Protein AF-A0A916CQV0-F1 (afdb_monomer_lite)

pLDDT: mean 75.28, std 11.83, range [32.91, 92.44]

Radius of gyration: 27.45 Å; chains: 1; bounding box: 62×24×84 Å

Secondary structure (DSSP, 8-state):
----HHHHHHH-GGGTTS-HHHHHHHHHHHHHHH---HHHHHHHHHHHHHHHHHHHHHHHT--STTHHHHHHHHHHHHHHHHHHHHHHHHHHHHHHHHHHHHHTB-TTT--B-TTPPPBTTBEE-TTT-PEE--SSPPPTT-HHHHTT----B-TTT-PBPPS--TTSSPEEPTTT--EEEEPTT--EEE-

Sequence (191 aa):
MKLPLLILHRAFSALDPYTEAERAQILGRAASRHGPPVWLAVLVGLALTVVCGHFAGSMMGLERPEALRELAPYTASAGVVLLLGLVFRDIWLAIAVRKELRDAHCHRCGENLIGLPFVAGRVGCPRCGARSHLLSPPLPDGNVLARRMVHAACPNCHQPFGPFHPGRHPVKCARCGAVCEVSELGEAVPS

Foldseek 3Di:
DDDPCVVVCVVCPVCVVDDPVVVVVLLVVLCVPQNDCLVVLLVVLVVVLVVVVVVVCVVPVDPDPCVVVVCVVSVVSSVVSVVVSVVVRSVSSVVSSVVLQQLQADPPPRHGNAQAQDDPQWTQDQPPRDIHRRPDGHDDCPVPQVVQQQQEADPVPRHTDDRHHQPDAFDQDPPPRFTWHQHSVGYTDGD

Structure (mmCIF, N/CA/C/O backbone):
data_AF-A0A916CQV0-F1
#
_entry.id   AF-A0A916CQV0-F1
#
loop_
_atom_site.group_PDB
_atom_site.id
_atom_site.type_symbol
_atom_site.label_atom_id
_atom_site.label_alt_id
_atom_site.label_comp_id
_atom_site.label_asym_id
_atom_site.label_entity_id
_atom_site.label_seq_id
_atom_site.pdbx_PDB_ins_code
_atom_site.Cartn_x
_atom_site.Cartn_y
_atom_site.Cartn_z
_atom_site.occupancy
_atom_site.B_iso_or_equiv
_atom_site.auth_seq_id
_atom_site.auth_comp_id
_atom_site.auth_asym_id
_atom_site.auth_atom_id
_atom_site.pdbx_PDB_model_num
ATOM 1 N N . MET A 1 1 ? 17.238 -6.102 -2.300 1.00 32.91 1 MET A N 1
ATOM 2 C CA . MET A 1 1 ? 17.540 -4.734 -1.821 1.00 32.91 1 MET A CA 1
ATOM 3 C C . MET A 1 1 ? 16.281 -4.148 -1.197 1.00 32.91 1 MET A C 1
ATOM 5 O O . MET A 1 1 ? 15.278 -4.038 -1.891 1.00 32.91 1 MET A O 1
ATOM 9 N N . LYS A 1 2 ? 16.296 -3.852 0.109 1.00 40.50 2 LYS A N 1
ATOM 10 C CA . LYS A 1 2 ? 15.212 -3.106 0.768 1.00 40.50 2 LYS A CA 1
ATOM 11 C C . LYS A 1 2 ? 15.333 -1.662 0.285 1.00 40.50 2 LYS A C 1
ATOM 13 O O . LYS A 1 2 ? 16.400 -1.077 0.450 1.00 40.50 2 LYS A O 1
ATOM 18 N N . LEU A 1 3 ? 14.305 -1.111 -0.359 1.00 49.38 3 LEU A N 1
ATOM 19 C CA . LEU A 1 3 ? 14.302 0.328 -0.616 1.00 49.38 3 LEU A CA 1
ATOM 20 C C . LEU A 1 3 ? 14.452 1.069 0.717 1.00 49.38 3 LEU A C 1
ATOM 22 O O . LEU A 1 3 ? 13.927 0.580 1.722 1.00 49.38 3 LEU A O 1
ATOM 26 N N . PRO A 1 4 ? 15.152 2.214 0.748 1.00 52.91 4 PRO A N 1
ATOM 27 C CA . PRO A 1 4 ? 15.231 3.027 1.948 1.00 52.91 4 PRO A CA 1
ATOM 28 C C . PRO A 1 4 ? 13.818 3.515 2.296 1.00 52.91 4 PRO A C 1
ATOM 30 O O . PRO A 1 4 ? 13.334 4.512 1.764 1.00 52.91 4 PRO A O 1
ATOM 33 N N . LEU A 1 5 ? 13.150 2.784 3.196 1.00 53.94 5 LEU A N 1
ATOM 34 C CA . LEU A 1 5 ? 11.818 3.084 3.743 1.00 53.94 5 LEU A CA 1
ATOM 35 C C . LEU A 1 5 ? 11.732 4.526 4.274 1.00 53.94 5 LEU A C 1
ATOM 37 O O . LEU A 1 5 ? 10.674 5.147 4.225 1.00 53.94 5 LEU A O 1
ATOM 41 N N . LEU A 1 6 ? 12.877 5.084 4.675 1.00 52.44 6 LEU A N 1
ATOM 42 C CA . LEU A 1 6 ? 13.072 6.473 5.084 1.00 52.44 6 LEU A CA 1
ATOM 43 C C . LEU A 1 6 ? 12.546 7.517 4.085 1.00 52.44 6 LEU A C 1
ATOM 45 O O . LEU A 1 6 ? 12.031 8.541 4.526 1.00 52.44 6 LEU A O 1
ATOM 49 N N . ILE A 1 7 ? 12.610 7.278 2.770 1.00 59.84 7 ILE A N 1
ATOM 50 C CA . ILE A 1 7 ? 12.085 8.245 1.784 1.00 59.84 7 ILE A CA 1
ATOM 51 C C . ILE A 1 7 ? 10.560 8.137 1.671 1.00 59.84 7 ILE A C 1
ATOM 53 O O . ILE A 1 7 ? 9.872 9.151 1.545 1.00 59.84 7 ILE A O 1
ATOM 57 N N . LEU A 1 8 ? 10.012 6.925 1.802 1.00 58.91 8 LEU A N 1
ATOM 58 C CA . LEU A 1 8 ? 8.564 6.722 1.785 1.00 58.91 8 LEU A CA 1
ATOM 59 C C . LEU A 1 8 ? 7.877 7.372 2.991 1.00 58.91 8 LEU A C 1
ATOM 61 O O . LEU A 1 8 ? 6.767 7.873 2.846 1.00 58.91 8 LEU A O 1
ATOM 65 N N . HIS A 1 9 ? 8.528 7.420 4.157 1.00 59.38 9 HIS A N 1
ATOM 66 C CA . HIS A 1 9 ? 7.934 8.015 5.358 1.00 59.38 9 HIS A CA 1
ATOM 67 C C . HIS A 1 9 ? 7.530 9.484 5.173 1.00 59.38 9 HIS A C 1
ATOM 69 O O . HIS A 1 9 ? 6.464 9.871 5.636 1.00 59.38 9 HIS A O 1
ATOM 75 N N . ARG A 1 10 ? 8.298 10.285 4.420 1.00 62.78 10 ARG A N 1
ATOM 76 C CA . ARG A 1 10 ? 7.913 11.677 4.110 1.00 62.78 10 ARG A CA 1
ATOM 77 C C . ARG A 1 10 ? 6.778 11.794 3.095 1.00 62.78 10 ARG A C 1
ATOM 79 O O . ARG A 1 10 ? 6.074 12.798 3.091 1.00 62.78 10 ARG A O 1
ATOM 86 N N . ALA A 1 11 ? 6.603 10.801 2.227 1.00 66.50 11 ALA A N 1
ATOM 87 C CA . ALA A 1 11 ? 5.580 10.839 1.184 1.00 66.50 11 ALA A CA 1
ATOM 88 C C . ALA A 1 11 ? 4.160 10.586 1.728 1.00 66.50 11 ALA A C 1
ATOM 90 O O . ALA A 1 11 ? 3.175 10.904 1.058 1.00 66.50 11 ALA A O 1
ATOM 91 N N . PHE A 1 12 ? 4.044 10.040 2.944 1.00 74.12 12 PHE A N 1
ATOM 92 C CA . PHE A 1 12 ? 2.773 9.658 3.554 1.00 74.12 12 PHE A CA 1
ATOM 93 C C . PHE A 1 12 ? 2.638 10.212 4.969 1.00 74.12 12 PHE A C 1
ATOM 95 O O . PHE A 1 12 ? 2.623 9.449 5.930 1.00 74.12 12 PHE A O 1
ATOM 102 N N . SER A 1 13 ? 2.435 11.524 5.095 1.00 79.19 13 SER A N 1
ATOM 103 C CA . SER A 1 13 ? 2.099 12.145 6.388 1.00 79.19 13 SER A CA 1
ATOM 104 C C . SER A 1 13 ? 0.848 11.535 7.040 1.00 79.19 13 SER A C 1
ATOM 106 O O . SER A 1 13 ? 0.712 11.498 8.257 1.00 79.19 13 SER A O 1
ATOM 108 N N . ALA A 1 14 ? -0.050 10.951 6.238 1.00 74.31 14 ALA A N 1
ATOM 109 C CA . ALA A 1 14 ? -1.197 10.185 6.730 1.00 74.31 14 ALA A CA 1
ATOM 110 C C . ALA A 1 14 ? -0.809 8.954 7.577 1.00 74.31 14 ALA A C 1
ATOM 112 O O . ALA A 1 14 ? -1.653 8.428 8.299 1.00 74.31 14 ALA A O 1
ATOM 113 N N . LEU A 1 15 ? 0.440 8.483 7.478 1.00 82.00 15 LEU A N 1
ATOM 114 C CA . LEU A 1 15 ? 0.972 7.379 8.270 1.00 82.00 15 LEU A CA 1
ATOM 115 C C . LEU A 1 15 ? 1.755 7.846 9.513 1.00 82.00 15 LEU A C 1
ATOM 117 O O . LEU A 1 15 ? 2.178 6.999 10.296 1.00 82.00 15 LEU A O 1
ATOM 121 N N . ASP A 1 16 ? 1.947 9.150 9.724 1.00 84.56 16 ASP A N 1
ATOM 122 C CA . ASP A 1 16 ? 2.663 9.685 10.894 1.00 84.56 16 ASP A CA 1
ATOM 123 C C . ASP A 1 16 ? 2.078 9.266 12.256 1.00 84.56 16 ASP A C 1
ATOM 125 O O . ASP A 1 16 ? 2.866 9.069 13.182 1.00 84.56 16 ASP A O 1
ATOM 129 N N . PRO A 1 17 ? 0.753 9.052 12.415 1.00 80.44 17 PRO A N 1
ATOM 130 C CA . PRO A 1 17 ? 0.194 8.584 13.685 1.00 80.44 17 PRO A CA 1
ATOM 131 C C . PRO A 1 17 ? 0.560 7.139 14.055 1.00 80.44 17 PRO A C 1
ATOM 133 O O . PRO A 1 17 ? 0.291 6.724 15.180 1.00 80.44 17 PRO A O 1
ATOM 136 N N . TYR A 1 18 ? 1.110 6.355 13.121 1.00 80.94 18 TYR A N 1
ATOM 137 C CA . TYR A 1 18 ? 1.343 4.921 13.301 1.00 80.94 18 TYR A CA 1
ATOM 138 C C . TYR A 1 18 ? 2.802 4.620 13.644 1.00 80.94 18 TYR A C 1
ATOM 140 O O . TYR A 1 18 ? 3.742 5.243 13.137 1.00 80.94 18 TYR A O 1
ATOM 148 N N . THR A 1 19 ? 3.001 3.587 14.457 1.00 83.50 19 THR A N 1
ATOM 149 C CA . THR A 1 19 ? 4.330 3.064 14.789 1.00 83.50 19 THR A CA 1
ATOM 150 C C . THR A 1 19 ? 5.024 2.476 13.555 1.00 83.50 19 THR A C 1
ATOM 152 O O . THR A 1 19 ? 4.401 2.142 12.546 1.00 83.50 19 THR A O 1
ATOM 155 N N . GLU A 1 20 ? 6.350 2.337 13.594 1.00 82.19 20 GLU A N 1
ATOM 156 C CA . GLU A 1 20 ? 7.117 1.795 12.462 1.00 82.19 20 GLU A CA 1
ATOM 157 C C . GLU A 1 20 ? 6.714 0.355 12.095 1.00 82.19 20 GLU A C 1
ATOM 159 O O . GLU A 1 20 ? 6.597 0.035 10.911 1.00 82.19 20 GLU A O 1
ATOM 164 N N . ALA A 1 21 ? 6.401 -0.477 13.095 1.00 80.19 21 ALA A N 1
ATOM 165 C CA . ALA A 1 21 ? 5.903 -1.836 12.888 1.00 80.19 21 ALA A CA 1
ATOM 166 C C . ALA A 1 21 ? 4.538 -1.851 12.174 1.00 80.19 21 ALA A C 1
ATOM 168 O O . ALA A 1 21 ? 4.361 -2.575 11.192 1.00 80.19 21 ALA A O 1
ATOM 169 N N . GLU A 1 22 ? 3.598 -1.004 12.608 1.00 79.12 22 GLU A N 1
ATOM 170 C CA . GLU A 1 22 ? 2.284 -0.859 11.969 1.00 79.12 22 GLU A CA 1
ATOM 171 C C . GLU A 1 22 ? 2.422 -0.338 10.535 1.00 79.12 22 GLU A C 1
ATOM 173 O O . GLU A 1 22 ? 1.810 -0.885 9.618 1.00 79.12 22 GLU A O 1
ATOM 178 N N . ARG A 1 23 ? 3.281 0.665 10.304 1.00 83.62 23 ARG A N 1
ATOM 179 C CA . ARG A 1 23 ? 3.552 1.199 8.959 1.00 83.62 23 ARG A CA 1
ATOM 180 C C . ARG A 1 23 ? 4.086 0.124 8.019 1.00 83.62 23 ARG A C 1
ATOM 182 O O . ARG A 1 23 ? 3.571 -0.017 6.910 1.00 83.62 23 ARG A O 1
ATOM 189 N N . ALA A 1 24 ? 5.073 -0.658 8.458 1.00 81.94 24 ALA A N 1
ATOM 190 C CA . ALA A 1 24 ? 5.617 -1.761 7.670 1.00 81.94 24 ALA A CA 1
ATOM 191 C C . ALA A 1 24 ? 4.539 -2.805 7.336 1.00 81.94 24 ALA A C 1
ATOM 193 O O . ALA A 1 24 ? 4.476 -3.305 6.210 1.00 81.94 24 ALA A O 1
ATOM 194 N N . GLN A 1 25 ? 3.644 -3.091 8.283 1.00 81.62 25 GLN A N 1
ATOM 195 C CA . GLN A 1 25 ? 2.559 -4.046 8.090 1.00 81.62 25 GLN A CA 1
ATOM 196 C C . GLN A 1 25 ? 1.467 -3.527 7.137 1.00 81.62 25 GLN A C 1
ATOM 198 O O . GLN A 1 25 ? 0.993 -4.294 6.294 1.00 81.62 25 GLN A O 1
ATOM 203 N N . ILE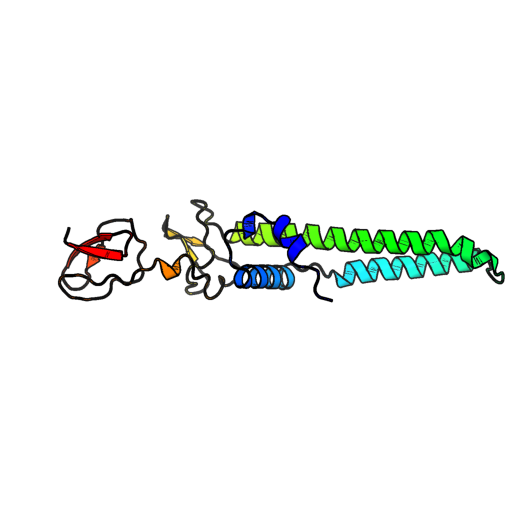 A 1 26 ? 1.087 -2.245 7.231 1.00 81.44 26 ILE A N 1
ATOM 204 C CA . ILE A 1 26 ? 0.150 -1.584 6.304 1.00 81.44 26 ILE A CA 1
ATOM 205 C C . ILE A 1 26 ? 0.726 -1.607 4.886 1.00 81.44 26 ILE A C 1
ATOM 207 O O . ILE A 1 26 ? 0.047 -2.038 3.952 1.00 81.44 26 ILE A O 1
ATOM 211 N N . LEU A 1 27 ? 1.993 -1.210 4.728 1.00 82.19 27 LEU A N 1
ATOM 212 C CA . LEU A 1 27 ? 2.685 -1.210 3.438 1.00 82.19 27 LEU A CA 1
ATOM 213 C C . LEU A 1 27 ? 2.778 -2.621 2.843 1.00 82.19 27 LEU A C 1
ATOM 215 O O . LEU A 1 27 ? 2.487 -2.803 1.662 1.00 82.19 27 LEU A O 1
ATOM 219 N N . GLY A 1 28 ? 3.115 -3.629 3.654 1.00 82.31 28 GLY A N 1
ATOM 220 C CA . GLY A 1 28 ? 3.182 -5.025 3.214 1.00 82.31 28 GLY A CA 1
ATOM 221 C C . GLY A 1 28 ? 1.837 -5.566 2.720 1.00 82.31 28 GLY A C 1
ATOM 222 O O . GLY A 1 28 ? 1.785 -6.257 1.704 1.00 82.31 28 GLY A O 1
ATOM 223 N N . ARG A 1 29 ? 0.734 -5.204 3.389 1.00 78.31 29 ARG A N 1
ATOM 224 C CA . ARG A 1 29 ? -0.627 -5.577 2.968 1.00 78.31 29 ARG A CA 1
ATOM 225 C C . ARG A 1 29 ? -1.079 -4.857 1.705 1.00 78.31 29 ARG A C 1
ATOM 227 O O . ARG A 1 29 ? -1.628 -5.492 0.808 1.00 78.31 29 ARG A O 1
ATOM 234 N N . ALA A 1 30 ? -0.845 -3.549 1.624 1.00 81.75 30 ALA A N 1
ATOM 235 C CA . ALA A 1 30 ? -1.173 -2.775 0.432 1.00 81.75 30 ALA A CA 1
ATOM 236 C C . ALA A 1 30 ? -0.411 -3.317 -0.790 1.00 81.75 30 ALA A C 1
ATOM 238 O O . ALA A 1 30 ? -1.001 -3.498 -1.856 1.00 81.75 30 ALA A O 1
ATOM 239 N N . ALA A 1 31 ? 0.867 -3.663 -0.609 1.00 79.44 31 ALA A N 1
ATOM 240 C CA . ALA A 1 31 ? 1.694 -4.263 -1.647 1.00 79.44 31 ALA A CA 1
ATOM 241 C C . ALA A 1 31 ? 1.222 -5.665 -2.068 1.00 79.44 31 ALA A C 1
ATOM 243 O O . ALA A 1 31 ? 1.290 -5.981 -3.250 1.00 79.44 31 ALA A O 1
ATOM 244 N N . SER A 1 32 ? 0.723 -6.506 -1.155 1.00 81.38 32 SER A N 1
ATOM 245 C CA . SER A 1 32 ? 0.259 -7.856 -1.511 1.00 81.38 32 SER A CA 1
ATOM 246 C C . SER A 1 32 ? -1.130 -7.882 -2.156 1.00 81.38 32 SER A C 1
ATOM 248 O O . SER A 1 32 ? -1.380 -8.719 -3.019 1.00 81.38 32 SER A O 1
ATOM 250 N N . ARG A 1 33 ? -2.031 -6.967 -1.775 1.00 77.31 33 ARG A N 1
ATOM 251 C CA . ARG A 1 33 ? -3.404 -6.893 -2.313 1.00 77.31 33 ARG A CA 1
ATOM 252 C C . ARG A 1 33 ? -3.541 -6.104 -3.596 1.00 77.31 33 ARG A C 1
ATOM 254 O O . ARG A 1 33 ? -4.297 -6.478 -4.486 1.00 77.31 33 ARG A O 1
ATOM 261 N N . HIS A 1 34 ? -2.893 -4.951 -3.621 1.00 74.31 34 HIS A N 1
ATOM 262 C CA . HIS A 1 34 ? -3.016 -3.977 -4.694 1.00 74.31 34 HIS A CA 1
ATOM 263 C C . HIS A 1 34 ? -1.702 -3.802 -5.431 1.00 74.31 34 HIS A C 1
ATOM 265 O O . HIS A 1 34 ? -1.598 -2.889 -6.250 1.00 74.31 34 HIS A O 1
ATOM 271 N N . GLY A 1 35 ? -0.717 -4.660 -5.148 1.00 64.94 35 GLY A N 1
ATOM 272 C CA . GLY A 1 35 ? 0.513 -4.723 -5.904 1.00 64.94 35 GLY A CA 1
ATOM 273 C C . GLY A 1 35 ? 0.162 -4.798 -7.382 1.00 64.94 35 GLY A C 1
ATOM 274 O O . GLY A 1 35 ? -0.398 -5.809 -7.812 1.00 64.94 35 GLY A O 1
ATOM 275 N N . PRO A 1 36 ? 0.482 -3.761 -8.177 1.00 62.47 36 PRO A N 1
ATOM 276 C CA . PRO A 1 36 ? 0.549 -3.981 -9.599 1.00 62.47 36 PRO A CA 1
ATOM 277 C C . PRO A 1 36 ? 1.634 -5.049 -9.757 1.00 62.47 36 PRO A C 1
ATOM 279 O O . PRO A 1 36 ? 2.539 -5.142 -8.912 1.00 62.47 36 PRO A O 1
ATOM 282 N N . PRO A 1 37 ? 1.595 -5.885 -10.792 1.00 67.75 37 PRO A N 1
ATOM 283 C CA . PRO A 1 37 ? 2.741 -6.715 -11.064 1.00 67.75 37 PRO A CA 1
ATOM 284 C C . PRO A 1 37 ? 3.854 -5.753 -11.514 1.00 67.75 37 PRO A C 1
ATOM 286 O O . PRO A 1 37 ? 4.025 -5.463 -12.686 1.00 67.75 37 PRO A O 1
ATOM 289 N N . VAL A 1 38 ? 4.580 -5.164 -10.560 1.00 65.88 38 VAL A N 1
ATOM 290 C CA . VAL A 1 38 ? 5.725 -4.270 -10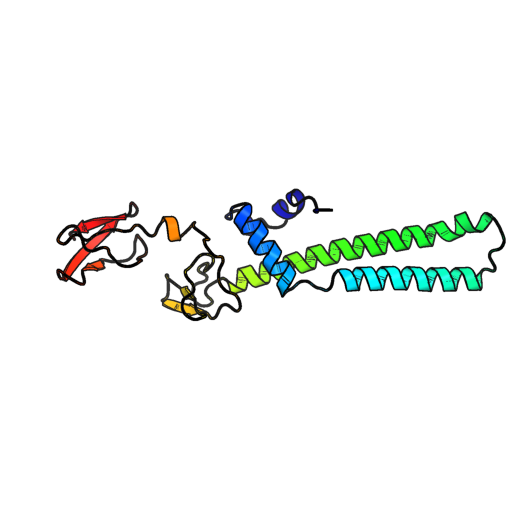.780 1.00 65.88 38 VAL A CA 1
ATOM 291 C C . VAL A 1 38 ? 6.753 -5.011 -11.621 1.00 65.88 38 VAL A C 1
ATOM 293 O O . VAL A 1 38 ? 7.378 -4.435 -12.504 1.00 65.88 38 VAL A O 1
ATOM 296 N N . TRP A 1 39 ? 6.851 -6.320 -11.390 1.00 66.88 39 TRP A N 1
ATOM 297 C CA . TRP A 1 39 ? 7.576 -7.243 -12.241 1.00 66.88 39 TRP A CA 1
ATOM 298 C C . TRP A 1 39 ? 7.092 -7.192 -13.697 1.00 66.88 39 TRP A C 1
ATOM 300 O O . TRP A 1 39 ? 7.931 -7.201 -14.578 1.00 66.88 39 TRP A O 1
ATOM 310 N N . LEU A 1 40 ? 5.795 -7.045 -13.983 1.00 73.19 40 LEU A N 1
ATOM 311 C CA . LEU A 1 40 ? 5.264 -6.900 -15.345 1.00 73.19 40 LEU A CA 1
ATOM 312 C C . LEU A 1 40 ? 5.710 -5.584 -15.982 1.00 73.19 40 LEU A C 1
ATOM 314 O O . LEU A 1 40 ? 6.142 -5.598 -17.122 1.00 73.19 40 LEU A O 1
ATOM 318 N N . ALA A 1 41 ? 5.667 -4.461 -15.258 1.00 71.88 41 ALA A N 1
ATOM 319 C CA . ALA A 1 41 ? 6.144 -3.180 -15.792 1.00 71.88 41 ALA A CA 1
ATOM 320 C C . ALA A 1 41 ? 7.652 -3.221 -16.100 1.00 71.88 41 ALA A C 1
ATOM 322 O O . ALA A 1 41 ? 8.089 -2.752 -17.150 1.00 71.88 41 ALA A O 1
ATOM 323 N N . VAL A 1 42 ? 8.437 -3.845 -15.217 1.00 72.12 42 VAL A N 1
ATOM 324 C CA . VAL A 1 42 ? 9.875 -4.065 -15.425 1.00 72.12 42 VAL A CA 1
ATOM 325 C C . VAL A 1 42 ? 10.128 -5.033 -16.584 1.00 72.12 42 VAL A C 1
ATOM 327 O O . VAL A 1 42 ? 10.969 -4.742 -17.426 1.00 72.12 42 VAL A O 1
ATOM 330 N N . LEU A 1 43 ? 9.391 -6.145 -16.676 1.00 77.88 43 LEU A N 1
ATOM 331 C CA . LEU A 1 43 ? 9.515 -7.111 -17.771 1.00 77.88 43 LEU A CA 1
ATOM 332 C C . LEU A 1 43 ? 9.127 -6.496 -19.115 1.00 77.88 43 LEU A C 1
ATOM 334 O O . LEU A 1 43 ? 9.830 -6.716 -20.092 1.00 77.88 43 LEU A O 1
ATOM 338 N N . VAL A 1 44 ? 8.052 -5.706 -19.167 1.00 79.62 44 VAL A N 1
ATOM 339 C CA . VAL A 1 44 ? 7.623 -5.000 -20.382 1.00 79.62 44 VAL A CA 1
ATOM 340 C C . VAL A 1 44 ? 8.685 -3.990 -20.803 1.00 79.62 44 VAL A C 1
ATOM 342 O O . VAL A 1 44 ? 9.064 -3.970 -21.970 1.00 79.62 44 VAL A O 1
ATOM 345 N N . GLY A 1 45 ? 9.222 -3.204 -19.864 1.00 78.00 45 GLY A N 1
ATOM 346 C CA . GLY A 1 45 ? 10.306 -2.264 -20.149 1.00 78.00 45 GLY A CA 1
ATOM 347 C C . GLY A 1 45 ? 11.572 -2.957 -20.660 1.00 78.00 45 GLY A C 1
ATOM 348 O O . GLY A 1 45 ? 12.153 -2.536 -21.661 1.00 78.00 45 GLY A O 1
ATOM 349 N N . LEU A 1 46 ? 11.969 -4.063 -20.024 1.00 79.00 46 LEU A N 1
ATOM 350 C CA . LEU A 1 46 ? 13.129 -4.853 -20.433 1.00 79.00 46 LEU A CA 1
ATOM 351 C C . LEU A 1 46 ? 12.920 -5.477 -21.821 1.00 79.00 46 LEU A C 1
ATOM 353 O O . LEU A 1 46 ? 13.790 -5.362 -22.681 1.00 79.00 46 LEU A O 1
ATOM 357 N N . ALA A 1 47 ? 11.751 -6.078 -22.059 1.00 80.69 47 ALA A N 1
ATOM 358 C CA . ALA A 1 47 ? 11.389 -6.683 -23.337 1.00 80.69 47 ALA A CA 1
ATOM 359 C C . ALA A 1 47 ? 11.387 -5.647 -24.468 1.00 80.69 47 ALA A C 1
ATOM 361 O O . ALA A 1 47 ? 11.975 -5.902 -25.515 1.00 80.69 47 ALA A O 1
ATOM 362 N N . LEU A 1 48 ? 10.813 -4.459 -24.243 1.00 81.31 48 LEU A N 1
ATOM 363 C CA . LEU A 1 48 ? 10.854 -3.367 -25.220 1.00 81.31 48 LEU A CA 1
ATOM 364 C C . LEU A 1 48 ? 12.287 -2.943 -25.534 1.00 81.31 48 LEU A C 1
ATOM 366 O O . LEU A 1 48 ? 12.625 -2.747 -26.695 1.00 81.31 48 LEU A O 1
ATOM 370 N N . THR A 1 49 ? 13.142 -2.841 -24.517 1.00 79.88 49 THR A N 1
ATOM 371 C CA . THR A 1 49 ? 14.546 -2.458 -24.710 1.00 79.88 49 THR A CA 1
ATOM 372 C C . THR A 1 49 ? 15.290 -3.486 -25.566 1.00 79.88 49 THR A C 1
ATOM 374 O O . THR A 1 49 ? 16.005 -3.110 -26.494 1.00 79.88 49 THR A O 1
ATOM 377 N N . VAL A 1 50 ? 15.095 -4.782 -25.294 1.00 81.44 50 VAL A N 1
ATOM 378 C CA . VAL A 1 50 ? 15.711 -5.874 -26.065 1.00 81.44 50 VAL A CA 1
ATOM 379 C C . VAL A 1 50 ? 15.205 -5.877 -27.507 1.00 81.44 50 VAL A C 1
ATOM 381 O O . VAL A 1 50 ? 16.014 -5.949 -28.429 1.00 81.44 50 VAL A O 1
ATOM 384 N N . VAL A 1 51 ? 13.890 -5.750 -27.715 1.00 82.88 51 VAL A N 1
ATOM 385 C CA . VAL A 1 51 ? 13.285 -5.727 -29.057 1.00 82.88 51 VAL A CA 1
ATOM 386 C C . VAL A 1 51 ? 13.777 -4.521 -29.857 1.00 82.88 51 VAL A C 1
ATOM 388 O O . VAL A 1 51 ? 14.233 -4.688 -30.986 1.00 82.88 51 VAL A O 1
ATOM 391 N N . CYS A 1 52 ? 13.758 -3.322 -29.269 1.00 80.56 52 CYS A N 1
ATOM 392 C CA . CYS A 1 52 ? 14.234 -2.107 -29.930 1.00 80.56 52 CYS A CA 1
ATOM 393 C C . CYS A 1 52 ? 15.734 -2.175 -30.244 1.00 80.56 52 CYS A C 1
ATOM 395 O O . CYS A 1 52 ? 16.139 -1.811 -31.345 1.00 80.56 52 CYS A O 1
ATOM 397 N N . GLY A 1 53 ? 16.551 -2.675 -29.312 1.00 77.12 53 GLY A N 1
ATOM 398 C CA . GLY A 1 53 ? 17.990 -2.836 -29.524 1.00 77.12 53 GLY A CA 1
ATOM 399 C C . GLY A 1 53 ? 18.314 -3.852 -30.621 1.00 77.12 53 GLY A C 1
ATOM 400 O O . GLY A 1 53 ? 19.168 -3.594 -31.466 1.00 77.12 53 GLY A O 1
ATOM 401 N N . HIS A 1 54 ? 17.598 -4.980 -30.660 1.00 77.25 54 HIS A N 1
ATOM 402 C CA . HIS A 1 54 ? 17.795 -5.997 -31.691 1.00 77.25 54 HIS A CA 1
ATOM 403 C C . HIS A 1 54 ? 17.369 -5.499 -33.078 1.00 77.25 54 HIS A C 1
ATOM 405 O O . HIS A 1 54 ? 18.089 -5.707 -34.055 1.00 77.25 54 HIS A O 1
ATOM 411 N N . PHE A 1 55 ? 16.241 -4.788 -33.161 1.00 80.44 55 PHE A N 1
ATOM 412 C CA . PHE A 1 55 ? 15.761 -4.201 -34.410 1.00 80.44 55 PHE A CA 1
ATOM 413 C C . PHE A 1 55 ? 16.724 -3.130 -34.940 1.00 80.44 55 PHE A C 1
ATOM 415 O O . PHE A 1 55 ? 17.080 -3.147 -36.116 1.00 80.44 55 PHE A O 1
ATOM 422 N N . ALA A 1 56 ? 17.215 -2.251 -34.063 1.00 77.62 56 ALA A N 1
ATOM 423 C CA . ALA A 1 56 ? 18.204 -1.239 -34.416 1.00 77.62 56 ALA A CA 1
ATOM 424 C C . ALA A 1 56 ? 19.521 -1.854 -34.912 1.00 77.62 56 ALA A C 1
ATOM 426 O O . ALA A 1 56 ? 20.013 -1.481 -35.975 1.00 77.62 56 ALA A O 1
ATOM 427 N N . GLY A 1 57 ? 20.057 -2.839 -34.185 1.00 74.12 57 GLY A N 1
ATOM 428 C CA . GLY A 1 57 ? 21.300 -3.511 -34.569 1.00 74.12 57 GLY A CA 1
ATOM 429 C C . GLY A 1 57 ? 21.188 -4.260 -35.899 1.00 74.12 57 GLY A C 1
ATOM 430 O O . GLY A 1 57 ? 22.115 -4.222 -36.706 1.00 74.12 57 GLY A O 1
ATOM 431 N N . SER A 1 58 ? 20.030 -4.874 -36.159 1.00 77.69 58 SER A N 1
ATOM 432 C CA . SER A 1 58 ? 19.757 -5.582 -37.417 1.00 77.69 58 SER A CA 1
ATOM 433 C C . SER A 1 58 ? 19.673 -4.631 -38.613 1.00 77.69 58 SER A C 1
ATOM 435 O O . SER A 1 58 ? 20.124 -4.977 -39.700 1.00 77.69 58 SER A O 1
ATOM 437 N N . MET A 1 59 ? 19.135 -3.423 -38.418 1.00 81.12 59 MET A N 1
ATOM 438 C CA . MET A 1 59 ? 19.043 -2.409 -39.475 1.00 81.12 59 MET A CA 1
ATOM 439 C C . MET A 1 59 ? 20.392 -1.744 -39.789 1.00 81.12 59 MET A C 1
ATOM 441 O O . MET A 1 59 ? 20.575 -1.255 -40.900 1.00 81.12 59 MET A O 1
ATOM 445 N N . MET A 1 60 ? 21.329 -1.714 -38.835 1.00 77.50 60 MET A N 1
ATOM 446 C CA . MET A 1 60 ? 22.580 -0.948 -38.950 1.00 77.50 60 MET A CA 1
ATOM 447 C C . MET A 1 60 ? 23.812 -1.770 -39.372 1.00 77.50 60 MET A C 1
ATOM 449 O O . MET A 1 60 ? 24.844 -1.177 -39.668 1.00 77.50 60 MET A O 1
ATOM 453 N N . GLY A 1 61 ? 23.733 -3.107 -39.452 1.00 73.25 61 GLY A N 1
ATOM 454 C CA . GLY A 1 61 ? 24.827 -3.936 -39.995 1.00 73.25 61 GLY A CA 1
ATOM 455 C C . GLY A 1 61 ? 26.152 -3.788 -39.229 1.00 73.25 61 GLY A C 1
ATOM 456 O O . GLY A 1 61 ? 27.213 -3.592 -39.822 1.00 73.25 61 GLY A O 1
ATOM 457 N N . LEU A 1 62 ? 26.083 -3.804 -37.897 1.00 60.41 62 LEU A N 1
ATOM 458 C CA . LEU A 1 62 ? 27.178 -3.394 -37.015 1.00 60.41 62 LEU A CA 1
ATOM 459 C C . LEU A 1 62 ? 28.268 -4.476 -36.869 1.00 60.41 62 LEU A C 1
ATOM 461 O O . LEU A 1 62 ? 28.239 -5.268 -35.933 1.00 60.41 62 LEU A O 1
ATOM 465 N N . GLU A 1 63 ? 29.278 -4.458 -37.744 1.00 70.06 63 GLU A N 1
ATOM 466 C CA . GLU A 1 63 ? 30.560 -5.171 -37.539 1.00 70.06 63 GLU A CA 1
ATOM 467 C C . GLU A 1 63 ? 31.688 -4.259 -37.002 1.00 70.06 63 GLU A C 1
ATOM 469 O O . GLU A 1 63 ? 32.817 -4.705 -36.800 1.00 70.06 63 GLU A O 1
ATOM 474 N N . ARG A 1 64 ? 31.424 -2.963 -36.760 1.00 71.00 64 ARG A N 1
ATOM 475 C CA . ARG A 1 64 ? 32.471 -1.962 -36.468 1.00 71.00 64 ARG A CA 1
ATOM 476 C C . ARG A 1 64 ? 32.468 -1.435 -35.025 1.00 71.00 64 ARG A C 1
ATOM 478 O O . ARG A 1 64 ? 31.403 -1.249 -34.445 1.00 71.00 64 ARG A O 1
ATOM 485 N N . PRO A 1 65 ? 33.645 -1.078 -34.468 1.00 68.06 65 PRO A N 1
ATOM 486 C CA . PRO A 1 65 ? 33.791 -0.549 -33.104 1.00 68.06 65 PRO A CA 1
ATOM 487 C C . PRO A 1 65 ? 33.097 0.805 -32.863 1.00 68.06 65 PRO A C 1
ATOM 489 O O . PRO A 1 65 ? 32.891 1.190 -31.713 1.00 68.06 65 PRO A O 1
ATOM 492 N N . GLU A 1 66 ? 32.672 1.509 -33.916 1.00 77.31 66 GLU A N 1
ATOM 493 C CA . GLU A 1 66 ? 31.834 2.715 -33.804 1.00 77.31 66 GLU A CA 1
ATOM 494 C C . GLU A 1 66 ? 30.431 2.419 -33.235 1.00 77.31 66 GLU A C 1
ATOM 496 O O . GLU A 1 66 ? 29.788 3.313 -32.681 1.00 77.31 66 GLU A O 1
ATOM 501 N N . ALA A 1 67 ? 30.014 1.145 -33.240 1.00 68.75 67 ALA A N 1
ATOM 502 C CA . ALA A 1 67 ? 28.753 0.661 -32.680 1.00 68.75 67 ALA A CA 1
ATOM 503 C C . ALA A 1 67 ? 28.521 1.065 -31.214 1.00 68.75 67 ALA A C 1
ATOM 505 O O . ALA A 1 67 ? 27.386 1.280 -30.798 1.00 68.75 67 ALA A O 1
ATOM 506 N N . LEU A 1 68 ? 29.583 1.216 -30.414 1.00 69.31 68 LEU A N 1
ATOM 507 C CA . LEU A 1 68 ? 29.468 1.618 -29.006 1.00 69.31 68 LEU A CA 1
ATOM 508 C C . LEU A 1 68 ? 28.910 3.038 -28.833 1.00 69.31 68 LEU A C 1
ATOM 510 O O . LEU A 1 68 ? 28.170 3.290 -27.881 1.00 69.31 68 LEU A O 1
ATOM 514 N N . ARG A 1 69 ? 29.224 3.960 -29.753 1.00 76.12 69 ARG A N 1
ATOM 515 C CA . ARG A 1 69 ? 28.655 5.318 -29.744 1.00 76.12 69 ARG A CA 1
ATOM 516 C C . ARG A 1 69 ? 27.185 5.306 -30.145 1.00 76.12 69 ARG A C 1
ATOM 518 O O . ARG A 1 69 ? 26.403 6.066 -29.581 1.00 76.12 69 ARG A O 1
ATOM 525 N N . GLU A 1 70 ? 26.808 4.412 -31.053 1.00 74.00 70 GLU A N 1
ATOM 526 C CA . GLU A 1 70 ? 25.419 4.248 -31.483 1.00 74.00 70 GLU A CA 1
ATOM 527 C C . GLU A 1 70 ? 24.554 3.506 -30.452 1.00 74.00 70 GLU A C 1
ATOM 529 O O . GLU A 1 70 ? 23.345 3.724 -30.403 1.00 74.00 70 GLU A O 1
ATOM 534 N N . LEU A 1 71 ? 25.152 2.706 -29.558 1.00 71.19 71 LEU A N 1
ATOM 535 C CA . LEU A 1 71 ? 24.441 2.059 -28.446 1.00 71.19 71 LEU A CA 1
ATOM 536 C C . LEU A 1 71 ? 24.099 3.005 -27.279 1.00 71.19 71 LEU A C 1
ATOM 538 O O . LEU A 1 71 ? 23.185 2.714 -26.503 1.00 71.19 71 LEU A O 1
ATOM 542 N N . ALA A 1 72 ? 24.804 4.131 -27.140 1.00 76.06 72 ALA A N 1
ATOM 543 C CA . ALA A 1 72 ? 24.611 5.096 -26.054 1.00 76.06 72 ALA A CA 1
ATOM 544 C C . ALA A 1 72 ? 23.159 5.610 -25.879 1.00 76.06 72 ALA A C 1
ATOM 546 O O . ALA A 1 72 ? 22.678 5.639 -24.743 1.00 76.06 72 ALA A O 1
ATOM 547 N N . PRO A 1 73 ? 22.408 5.987 -26.935 1.00 77.38 73 PRO A N 1
ATOM 548 C CA . PRO A 1 73 ? 21.009 6.395 -26.776 1.00 77.38 73 PRO A CA 1
ATOM 549 C C . PRO A 1 73 ? 20.105 5.258 -26.282 1.00 77.38 73 PRO A C 1
ATOM 551 O O . PRO A 1 73 ? 19.177 5.506 -25.509 1.00 77.38 73 PRO A O 1
ATOM 554 N N . TYR A 1 74 ? 20.382 4.007 -26.660 1.00 74.56 74 TYR A N 1
ATOM 555 C CA . TYR A 1 74 ? 19.574 2.862 -26.238 1.00 74.56 74 TYR A CA 1
ATOM 556 C C . TYR A 1 74 ? 19.759 2.564 -24.752 1.00 74.56 74 TYR A C 1
ATOM 558 O O . TYR A 1 74 ? 18.772 2.384 -24.038 1.00 74.56 74 TYR A O 1
ATOM 566 N N . THR A 1 75 ? 20.995 2.596 -24.248 1.00 74.44 75 THR A N 1
ATOM 567 C CA . THR A 1 75 ? 21.260 2.412 -22.812 1.00 74.44 75 THR A CA 1
ATOM 568 C C . THR A 1 75 ? 20.686 3.557 -21.978 1.00 74.44 75 THR A C 1
ATOM 570 O O . THR A 1 75 ? 20.092 3.308 -20.927 1.00 74.44 75 THR A O 1
ATOM 573 N N . ALA A 1 76 ? 20.762 4.798 -22.474 1.00 79.50 76 ALA A N 1
ATOM 574 C CA . ALA A 1 76 ? 20.107 5.941 -21.844 1.00 79.50 76 ALA A CA 1
ATOM 575 C C . ALA A 1 76 ? 18.578 5.762 -21.793 1.00 79.50 76 ALA A C 1
ATOM 577 O O . ALA A 1 76 ? 17.970 5.953 -20.738 1.00 79.50 76 ALA A O 1
ATOM 578 N N . SER A 1 77 ? 17.955 5.325 -22.895 1.00 77.38 77 SER A N 1
ATOM 579 C CA . SER A 1 77 ? 16.508 5.081 -22.953 1.00 77.38 77 SER A CA 1
ATOM 580 C C . SER A 1 77 ? 16.060 3.967 -21.997 1.00 77.38 77 SER A C 1
ATOM 582 O O . SER A 1 77 ? 15.061 4.128 -21.296 1.00 77.38 77 SER A O 1
ATOM 584 N N . ALA A 1 78 ? 16.847 2.893 -21.874 1.00 75.88 78 ALA A N 1
ATOM 585 C CA . ALA A 1 78 ? 16.608 1.815 -20.919 1.00 75.88 78 ALA A CA 1
ATOM 586 C C . ALA A 1 78 ? 16.622 2.332 -19.472 1.00 75.88 78 ALA A C 1
ATOM 588 O O . ALA A 1 78 ? 15.746 1.993 -18.673 1.00 75.88 78 ALA A O 1
ATOM 589 N N . GLY A 1 79 ? 17.585 3.204 -19.151 1.00 79.12 79 GLY A N 1
ATOM 590 C CA . GLY A 1 79 ? 17.663 3.875 -17.855 1.00 79.12 79 GLY A CA 1
ATOM 591 C C . GLY A 1 79 ? 16.423 4.722 -17.560 1.00 79.12 79 GLY A C 1
ATOM 592 O O . GLY A 1 79 ? 15.864 4.631 -16.467 1.00 79.12 79 GLY A O 1
ATOM 593 N N . VAL A 1 80 ? 15.938 5.487 -18.543 1.00 81.19 80 VAL A N 1
ATOM 594 C CA . VAL A 1 80 ? 14.717 6.301 -18.405 1.00 81.19 80 VAL A CA 1
ATOM 595 C C . VAL A 1 80 ? 13.481 5.426 -18.181 1.00 81.19 80 VAL A C 1
ATOM 597 O O . VAL A 1 80 ? 12.688 5.716 -17.285 1.00 81.19 80 VAL A O 1
ATOM 600 N N . VAL A 1 81 ? 13.326 4.331 -18.932 1.00 78.31 81 VAL A N 1
ATOM 601 C CA . VAL A 1 81 ? 12.203 3.389 -18.767 1.00 78.31 81 VAL A CA 1
ATOM 602 C C . VAL A 1 81 ? 12.221 2.749 -17.377 1.00 78.31 81 VAL A C 1
ATOM 604 O O . VAL A 1 81 ? 11.182 2.671 -16.720 1.00 78.31 81 VAL A O 1
ATOM 607 N N . LEU A 1 82 ? 13.399 2.347 -16.891 1.00 78.38 82 LEU A N 1
ATOM 608 C CA . LEU A 1 82 ? 13.555 1.796 -15.547 1.00 78.38 82 LEU A CA 1
ATOM 609 C C . LEU A 1 82 ? 13.156 2.815 -14.468 1.00 78.38 82 LEU A C 1
ATOM 611 O O . LEU A 1 82 ? 12.405 2.479 -13.551 1.00 78.38 82 LEU A O 1
ATOM 615 N N . LEU A 1 83 ? 13.621 4.063 -14.590 1.00 80.69 83 LEU A N 1
ATOM 616 C CA . LEU A 1 83 ? 13.275 5.146 -13.665 1.00 80.69 83 LEU A CA 1
ATOM 617 C C . LEU A 1 83 ? 11.771 5.439 -13.660 1.00 80.69 83 LEU A C 1
ATOM 619 O O . LEU A 1 83 ? 11.172 5.529 -12.588 1.00 80.69 83 LEU A O 1
ATOM 623 N N . LEU A 1 84 ? 11.139 5.517 -14.834 1.00 80.25 84 LEU A N 1
ATOM 624 C CA . LEU A 1 84 ? 9.690 5.697 -14.950 1.00 80.25 84 LEU A CA 1
ATOM 625 C C . LEU A 1 84 ? 8.917 4.540 -14.308 1.00 80.25 84 LEU A C 1
ATOM 627 O O . LEU A 1 84 ? 7.935 4.781 -13.606 1.00 80.25 84 LEU A O 1
ATOM 631 N N . GLY A 1 85 ? 9.378 3.297 -14.479 1.00 79.50 85 GLY A N 1
ATOM 632 C CA . GLY A 1 85 ? 8.785 2.127 -13.829 1.00 79.50 85 GLY A CA 1
ATOM 633 C C . GLY A 1 85 ? 8.839 2.202 -12.298 1.00 79.50 85 GLY A C 1
ATOM 634 O O . GLY A 1 85 ? 7.862 1.862 -11.626 1.00 79.50 85 GLY A O 1
ATOM 635 N N . LEU A 1 86 ? 9.945 2.701 -11.737 1.00 79.62 86 LEU A N 1
ATOM 636 C CA . LEU A 1 86 ? 10.083 2.922 -10.293 1.00 79.62 86 LEU A CA 1
ATOM 637 C C . LEU A 1 86 ? 9.152 4.033 -9.789 1.00 79.62 86 LEU A C 1
ATOM 639 O O . LEU A 1 86 ? 8.475 3.841 -8.780 1.00 79.62 86 LEU A O 1
ATOM 643 N N . VAL A 1 87 ? 9.054 5.153 -10.510 1.00 82.62 87 VAL A N 1
ATOM 644 C CA . VAL A 1 87 ? 8.136 6.252 -10.159 1.00 82.62 87 VAL A CA 1
ATOM 645 C C . VAL A 1 87 ? 6.681 5.788 -10.218 1.00 82.62 87 VAL A C 1
ATOM 647 O O . VAL A 1 87 ? 5.909 6.041 -9.293 1.00 82.62 87 VAL A O 1
ATOM 650 N N . PHE A 1 88 ? 6.299 5.063 -11.272 1.00 81.38 88 PHE A N 1
ATOM 651 C CA . PHE A 1 88 ? 4.939 4.552 -11.426 1.00 81.38 88 PHE A CA 1
ATOM 652 C C . PHE A 1 88 ? 4.572 3.570 -10.312 1.00 81.38 88 PHE A C 1
ATOM 654 O O . PHE A 1 88 ? 3.474 3.649 -9.758 1.00 81.38 88 PHE A O 1
ATOM 661 N N . ARG A 1 89 ? 5.503 2.686 -9.927 1.00 81.69 89 ARG A N 1
ATOM 662 C CA . ARG A 1 89 ? 5.329 1.804 -8.767 1.00 81.69 89 ARG A CA 1
ATOM 663 C C . ARG A 1 89 ? 5.014 2.602 -7.506 1.00 81.69 89 ARG A C 1
ATOM 665 O O . ARG A 1 89 ? 4.092 2.235 -6.781 1.00 81.69 89 ARG A O 1
ATOM 672 N N . ASP A 1 90 ? 5.774 3.657 -7.238 1.00 81.12 90 ASP A N 1
ATOM 673 C CA . ASP A 1 90 ? 5.636 4.427 -6.005 1.00 81.12 90 ASP A CA 1
ATOM 674 C C . ASP A 1 90 ? 4.318 5.229 -5.991 1.00 81.12 90 ASP A C 1
ATOM 676 O O . ASP A 1 90 ? 3.608 5.224 -4.983 1.00 81.12 90 ASP A O 1
ATOM 680 N N . ILE A 1 91 ? 3.919 5.822 -7.126 1.00 82.69 91 ILE A N 1
ATOM 681 C CA . ILE A 1 91 ? 2.604 6.474 -7.293 1.00 82.69 91 ILE A CA 1
ATOM 682 C C . ILE A 1 91 ? 1.470 5.470 -7.075 1.00 82.69 91 ILE A C 1
ATOM 684 O O . ILE A 1 91 ? 0.501 5.756 -6.371 1.00 82.69 91 ILE A O 1
ATOM 688 N N . TRP A 1 92 ? 1.580 4.279 -7.658 1.00 84.25 92 TRP A N 1
ATOM 689 C CA . TRP A 1 92 ? 0.551 3.260 -7.517 1.00 84.25 92 TRP A CA 1
ATOM 690 C C . TRP A 1 92 ? 0.418 2.779 -6.073 1.00 84.25 92 TRP A C 1
ATOM 692 O O . TRP A 1 92 ? -0.690 2.681 -5.544 1.00 84.25 92 TRP A O 1
ATOM 702 N N . LEU A 1 93 ? 1.547 2.533 -5.405 1.00 82.31 93 LEU A N 1
ATOM 703 C CA . LEU A 1 93 ? 1.566 2.165 -3.995 1.00 82.31 93 LEU A CA 1
ATOM 704 C C . LEU A 1 93 ? 0.951 3.277 -3.133 1.00 82.31 93 LEU A C 1
ATOM 706 O O . LEU A 1 93 ? 0.200 2.985 -2.204 1.00 82.31 93 LEU A O 1
ATOM 710 N N . ALA A 1 94 ? 1.166 4.544 -3.497 1.00 84.06 94 ALA A N 1
ATOM 711 C CA . ALA A 1 94 ? 0.521 5.674 -2.841 1.00 84.06 94 ALA A CA 1
ATOM 712 C C . ALA A 1 94 ? -1.003 5.659 -2.973 1.00 84.06 94 ALA A C 1
ATOM 714 O O . ALA A 1 94 ? -1.718 5.884 -1.993 1.00 84.06 94 ALA A O 1
ATOM 715 N N . ILE A 1 95 ? -1.506 5.380 -4.174 1.00 86.06 95 ILE A N 1
ATOM 716 C CA . ILE A 1 95 ? -2.942 5.270 -4.443 1.00 86.06 95 ILE A CA 1
ATOM 717 C C . ILE A 1 95 ? -3.536 4.089 -3.667 1.00 86.06 95 ILE A C 1
ATOM 719 O O . ILE A 1 95 ? -4.570 4.251 -3.019 1.00 86.06 95 ILE A O 1
ATOM 723 N N . ALA A 1 96 ? -2.867 2.935 -3.675 1.00 85.44 96 ALA A N 1
ATOM 724 C CA . ALA A 1 96 ? -3.294 1.741 -2.950 1.00 85.44 96 ALA A CA 1
ATOM 725 C C . ALA A 1 96 ? -3.385 1.979 -1.436 1.00 85.44 96 ALA A C 1
ATOM 727 O O . ALA A 1 96 ? -4.395 1.644 -0.820 1.00 85.44 96 ALA A O 1
ATOM 728 N N . VAL A 1 97 ? -2.368 2.614 -0.843 1.00 84.38 97 VAL A N 1
ATOM 729 C CA . VAL A 1 97 ? -2.363 2.961 0.586 1.00 84.38 97 VAL A CA 1
ATOM 730 C C . VAL A 1 97 ? -3.478 3.954 0.906 1.00 84.38 97 VAL A C 1
ATOM 732 O O . VAL A 1 97 ? -4.210 3.755 1.870 1.00 84.38 97 VAL A O 1
ATOM 735 N N . ARG A 1 98 ? -3.668 5.002 0.091 1.00 85.75 98 ARG A N 1
ATOM 736 C CA . ARG A 1 98 ? -4.766 5.965 0.292 1.00 85.75 98 ARG A CA 1
ATOM 737 C C . ARG A 1 98 ? -6.138 5.310 0.187 1.00 85.75 98 ARG A C 1
ATOM 739 O O . ARG A 1 98 ? -7.044 5.715 0.911 1.00 85.75 98 ARG A O 1
ATOM 746 N N . LYS A 1 99 ? -6.294 4.332 -0.706 1.00 85.81 99 LYS A N 1
ATOM 747 C CA . LYS A 1 99 ? -7.530 3.564 -0.845 1.00 85.81 99 LYS A CA 1
ATOM 748 C C . LYS A 1 99 ? -7.799 2.741 0.412 1.00 85.81 99 LYS A C 1
ATOM 750 O O . LYS A 1 99 ? -8.865 2.908 0.986 1.00 85.81 99 LYS A O 1
ATOM 755 N N . GLU A 1 100 ? -6.822 1.975 0.901 1.00 83.56 100 GLU A N 1
ATOM 756 C CA . GLU A 1 100 ? -7.030 1.197 2.133 1.00 83.56 100 GLU A CA 1
ATOM 757 C C . GLU A 1 100 ? -7.233 2.080 3.366 1.00 83.56 100 GLU A C 1
ATOM 759 O O . GLU A 1 100 ? -8.065 1.771 4.215 1.00 83.56 100 GLU A O 1
ATOM 764 N N . LEU A 1 101 ? -6.544 3.222 3.457 1.00 83.44 101 LEU A N 1
ATOM 765 C CA . LEU A 1 101 ? -6.812 4.188 4.521 1.00 83.44 101 LEU A CA 1
ATOM 766 C C . LEU A 1 101 ? -8.250 4.709 4.437 1.00 83.44 101 LEU A C 1
ATOM 768 O O . LEU A 1 101 ? -8.921 4.774 5.459 1.00 83.44 101 LEU A O 1
ATOM 772 N N . ARG A 1 102 ? -8.751 5.045 3.242 1.00 85.56 102 ARG A N 1
ATOM 773 C CA . ARG A 1 102 ? -10.130 5.523 3.049 1.00 85.56 102 ARG A CA 1
ATOM 774 C C . ARG A 1 102 ? -11.164 4.451 3.389 1.00 85.56 102 ARG A C 1
ATOM 776 O O . ARG A 1 102 ? -12.143 4.761 4.061 1.00 85.56 102 ARG A O 1
ATOM 783 N N . ASP A 1 103 ? -10.922 3.214 2.975 1.00 84.88 103 ASP A N 1
ATOM 784 C CA . ASP A 1 103 ? -11.809 2.077 3.241 1.00 84.88 103 ASP A CA 1
ATOM 785 C C . ASP A 1 103 ? -11.827 1.717 4.737 1.00 84.88 103 ASP A C 1
ATOM 787 O O . ASP A 1 103 ? -12.819 1.199 5.252 1.00 84.88 103 ASP A O 1
ATOM 791 N N . ALA A 1 104 ? -10.771 2.080 5.467 1.00 84.88 104 ALA A N 1
ATOM 792 C CA . ALA A 1 104 ? -10.708 1.952 6.913 1.00 84.88 104 ALA A CA 1
ATOM 793 C C . ALA A 1 104 ? -11.398 3.094 7.686 1.00 84.88 104 ALA A C 1
ATOM 795 O O . ALA A 1 104 ? -11.309 3.119 8.910 1.00 84.88 104 ALA A O 1
ATOM 796 N N . HIS A 1 105 ? -12.102 4.025 7.032 1.00 88.69 105 HIS A N 1
ATOM 797 C CA . HIS A 1 105 ? -12.929 5.027 7.717 1.00 88.69 105 HIS A CA 1
ATOM 798 C C . HIS A 1 105 ? -14.410 4.635 7.710 1.00 88.69 105 HIS A C 1
ATOM 800 O O . HIS A 1 105 ? -14.929 3.995 6.795 1.00 88.69 105 HIS A O 1
ATOM 806 N N . CYS A 1 106 ? -15.143 5.054 8.740 1.00 89.81 106 CYS A N 1
ATOM 807 C CA . CYS A 1 106 ? -16.588 4.904 8.759 1.00 89.81 106 CYS A CA 1
ATOM 808 C C . CYS A 1 106 ? -17.231 5.807 7.698 1.00 89.81 106 CYS A C 1
ATOM 810 O O . CYS A 1 106 ? -17.179 7.029 7.810 1.00 89.81 106 CYS A O 1
ATOM 812 N N . HIS A 1 107 ? -17.937 5.217 6.733 1.00 90.00 107 HIS A N 1
ATOM 813 C CA . HIS A 1 107 ? -18.683 5.939 5.692 1.00 90.00 107 HIS A CA 1
ATOM 814 C C . HIS A 1 107 ? -19.733 6.923 6.238 1.00 90.00 107 HIS A C 1
ATOM 816 O O . HIS A 1 107 ? -20.145 7.834 5.527 1.00 90.00 107 HIS A O 1
ATOM 822 N N . ARG A 1 108 ? -20.187 6.740 7.487 1.00 92.44 108 ARG A N 1
ATOM 823 C CA . ARG A 1 108 ? -21.245 7.561 8.086 1.00 92.44 108 ARG A CA 1
ATOM 824 C C . ARG A 1 108 ? -20.717 8.775 8.844 1.00 92.44 108 ARG A C 1
ATOM 826 O O . ARG A 1 108 ? -21.298 9.845 8.736 1.00 92.44 108 ARG A O 1
ATOM 833 N N . CYS A 1 109 ? -19.661 8.613 9.642 1.00 91.75 109 CYS A N 1
ATOM 834 C CA . CYS A 1 109 ? -19.153 9.684 10.508 1.00 91.75 109 CYS A CA 1
ATOM 835 C C . CYS A 1 109 ? -17.673 10.025 10.297 1.00 91.75 109 CYS A C 1
ATOM 837 O O . CYS A 1 109 ? -17.158 10.877 11.012 1.00 91.75 109 CYS A O 1
ATOM 839 N N . GLY A 1 110 ? -16.985 9.353 9.370 1.00 88.38 110 GLY A N 1
ATOM 840 C CA . GLY A 1 110 ? -15.571 9.588 9.074 1.00 88.38 110 GLY A CA 1
ATOM 841 C C . GLY A 1 110 ? -14.607 9.152 10.179 1.00 88.38 110 GLY A C 1
ATOM 842 O O . GLY A 1 110 ? -13.448 9.533 10.143 1.00 88.38 110 GLY A O 1
ATOM 843 N N . GLU A 1 111 ? -15.059 8.378 11.169 1.00 88.00 111 GLU A N 1
ATOM 844 C CA . GLU A 1 111 ? -14.182 7.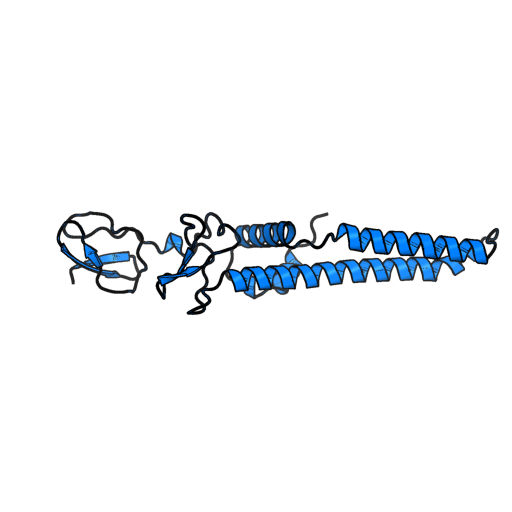889 12.240 1.00 88.00 111 GLU A CA 1
ATOM 845 C C . GLU A 1 111 ? -13.202 6.849 11.685 1.00 88.00 111 GLU A C 1
ATOM 847 O O . GLU A 1 111 ? -13.616 5.970 10.923 1.00 88.00 111 GLU A O 1
ATOM 852 N N . ASN A 1 112 ? -11.930 6.924 12.077 1.00 84.25 112 ASN A N 1
ATOM 853 C CA . ASN A 1 112 ? -10.930 5.929 11.701 1.00 84.25 112 ASN A CA 1
ATOM 854 C C . ASN A 1 112 ? -11.228 4.596 12.414 1.00 84.25 112 ASN A C 1
ATOM 856 O O . ASN A 1 112 ? -11.373 4.552 13.634 1.00 84.25 112 ASN A O 1
ATOM 860 N N . LEU A 1 113 ? -11.347 3.511 11.650 1.00 85.88 113 LEU A N 1
ATOM 861 C CA . LEU A 1 113 ? -11.661 2.166 12.141 1.00 85.88 113 LEU A CA 1
ATOM 862 C C . LEU A 1 113 ? -10.416 1.274 12.267 1.00 85.88 113 LEU A C 1
ATOM 864 O O . LEU A 1 113 ? -10.532 0.095 12.610 1.00 85.88 113 LEU A O 1
ATOM 868 N N . ILE A 1 114 ? -9.225 1.805 11.980 1.00 82.69 114 ILE A N 1
ATOM 869 C CA . ILE A 1 114 ? -7.966 1.064 12.094 1.00 82.69 114 ILE A CA 1
ATOM 870 C C . ILE A 1 114 ? -7.699 0.715 13.565 1.00 82.69 114 ILE A C 1
ATOM 872 O O . ILE A 1 114 ? -7.801 1.560 14.448 1.00 82.69 114 ILE A O 1
ATOM 876 N N . GLY A 1 115 ? -7.352 -0.550 13.820 1.00 74.69 115 GLY A N 1
ATOM 877 C CA . GLY A 1 115 ? -7.045 -1.064 15.160 1.00 74.69 115 GLY A CA 1
ATOM 878 C C . GLY A 1 115 ? -8.265 -1.474 15.992 1.00 74.69 115 GLY A C 1
ATOM 879 O O . GLY A 1 115 ? -8.100 -1.950 17.112 1.00 74.69 115 GLY A O 1
ATOM 880 N N . LEU A 1 116 ? -9.486 -1.333 15.465 1.00 79.88 116 LEU A N 1
ATOM 881 C CA . LEU A 1 116 ? -10.684 -1.839 16.136 1.00 79.88 116 LEU A CA 1
ATOM 882 C C . LEU A 1 116 ? -10.815 -3.365 15.985 1.00 79.88 116 LEU A C 1
ATOM 884 O O . LEU A 1 116 ? -10.430 -3.918 14.949 1.00 79.88 116 LEU A O 1
ATOM 888 N N . PRO A 1 117 ? -11.396 -4.055 16.985 1.00 74.25 117 PRO A N 1
ATOM 889 C CA . PRO A 1 117 ? -11.564 -5.499 16.938 1.00 74.25 117 PRO A CA 1
ATOM 890 C C . PRO A 1 117 ? -12.475 -5.913 15.778 1.00 74.25 117 PRO A C 1
ATOM 892 O O . PRO A 1 117 ? -13.560 -5.363 15.571 1.00 74.25 117 PRO A O 1
ATOM 895 N N . PHE A 1 118 ? -12.031 -6.921 15.028 1.00 77.62 118 PHE A N 1
ATOM 896 C CA . PHE A 1 118 ? -12.824 -7.545 13.975 1.00 77.62 118 PHE A CA 1
ATOM 897 C C . PHE A 1 118 ? -13.699 -8.633 14.567 1.00 77.62 118 PHE A C 1
ATOM 899 O O . PHE A 1 118 ? -13.184 -9.615 15.100 1.00 77.62 118 PHE A O 1
ATOM 906 N N . VAL A 1 119 ? -15.016 -8.507 14.428 1.00 77.69 119 VAL A N 1
ATOM 907 C CA . VAL A 1 119 ? -15.942 -9.555 14.862 1.00 77.69 119 VAL A CA 1
ATOM 908 C C . VAL A 1 119 ? -16.737 -10.015 13.647 1.00 77.69 119 VAL A C 1
ATOM 910 O O . VAL A 1 119 ? -17.480 -9.239 13.049 1.00 77.69 119 VAL A O 1
ATOM 913 N N . ALA A 1 120 ? -16.550 -11.281 13.259 1.00 78.94 120 ALA A N 1
ATOM 914 C CA . ALA A 1 120 ? -17.284 -11.940 12.175 1.00 78.94 120 ALA A CA 1
ATOM 915 C C . ALA A 1 120 ? -17.297 -11.168 10.833 1.00 78.94 120 ALA A C 1
ATOM 917 O O . ALA A 1 120 ? -18.346 -11.000 10.210 1.00 78.94 120 ALA A O 1
ATOM 918 N N . GLY A 1 121 ? -16.145 -10.668 10.371 1.00 77.50 121 GLY A N 1
ATOM 919 C CA . GLY A 1 121 ? -16.076 -10.003 9.060 1.00 77.50 121 GLY A CA 1
ATOM 920 C C . GLY A 1 121 ? -16.496 -8.529 9.059 1.00 77.50 121 GLY A C 1
ATOM 921 O O . GLY A 1 121 ? -16.622 -7.929 7.989 1.00 77.50 121 GLY A O 1
ATOM 922 N N . ARG A 1 122 ? -16.782 -7.946 10.230 1.00 82.12 122 ARG A N 1
ATOM 923 C CA . ARG A 1 122 ? -17.308 -6.583 10.361 1.00 82.12 122 ARG A CA 1
ATOM 924 C C . ARG A 1 122 ? -16.580 -5.812 11.455 1.00 82.12 122 ARG A C 1
ATOM 926 O O . ARG A 1 122 ? -16.169 -6.381 12.466 1.00 82.12 122 ARG A O 1
ATOM 933 N N . VAL A 1 123 ? -16.491 -4.496 11.262 1.00 86.38 123 VAL A N 1
ATOM 934 C CA . VAL A 1 123 ? -16.081 -3.545 12.304 1.00 86.38 123 VAL A CA 1
ATOM 935 C C . VAL A 1 123 ? -17.254 -2.630 12.622 1.00 86.38 123 VAL A C 1
ATOM 937 O O . VAL A 1 123 ? -17.866 -2.047 11.723 1.00 86.38 123 VAL A O 1
ATOM 940 N N . GLY A 1 124 ? -17.592 -2.533 13.905 1.00 87.31 124 GLY A N 1
ATOM 941 C CA . GLY A 1 124 ? -18.559 -1.560 14.400 1.00 87.31 124 GLY A CA 1
ATOM 942 C C . GLY A 1 124 ? -17.876 -0.218 14.628 1.00 87.31 124 GLY A C 1
ATOM 943 O O . GLY A 1 124 ? -16.880 -0.146 15.339 1.00 87.31 124 GLY A O 1
ATOM 944 N N . CYS A 1 125 ? -18.410 0.849 14.040 1.00 89.25 125 CYS A N 1
ATOM 945 C CA . CYS A 1 125 ? -17.964 2.195 14.352 1.00 89.25 125 CYS A CA 1
ATOM 946 C C . CYS A 1 125 ? -18.388 2.551 15.785 1.00 89.25 125 CYS A C 1
ATOM 948 O O . CYS A 1 125 ? -19.590 2.564 16.067 1.00 89.25 125 CYS A O 1
ATOM 950 N N . PRO A 1 126 ? -17.453 2.915 16.675 1.00 83.75 126 PRO A N 1
ATOM 951 C CA . PRO A 1 126 ? -17.787 3.222 18.063 1.00 83.75 126 PRO A CA 1
ATOM 952 C C . PRO A 1 126 ? -18.569 4.528 18.208 1.00 83.75 126 PRO A C 1
ATOM 954 O O . PRO A 1 126 ? -19.319 4.718 19.161 1.00 83.75 126 PRO A O 1
ATOM 957 N N . ARG A 1 127 ? -18.422 5.439 17.240 1.00 87.19 127 ARG A N 1
ATOM 958 C CA . ARG A 1 127 ? -19.041 6.761 17.289 1.00 87.19 127 ARG A CA 1
ATOM 959 C C . ARG A 1 127 ? -20.511 6.757 16.890 1.00 87.19 127 ARG A C 1
ATOM 961 O O . ARG A 1 127 ? -21.288 7.490 17.497 1.00 87.19 127 ARG A O 1
ATOM 968 N N . CYS A 1 128 ? -20.875 5.999 15.856 1.00 90.88 128 CYS A N 1
ATOM 969 C CA . CYS A 1 128 ? -22.224 6.016 15.276 1.00 90.88 128 CYS A CA 1
ATOM 970 C C . CYS A 1 128 ? -22.919 4.645 15.245 1.00 90.88 128 CYS A C 1
ATOM 972 O O . CYS A 1 128 ? -24.049 4.554 14.770 1.00 90.88 128 CYS A O 1
ATOM 974 N N . GLY A 1 129 ? -22.247 3.574 15.680 1.00 90.06 129 GLY A N 1
ATOM 975 C CA . GLY A 1 129 ? -22.779 2.208 15.676 1.00 90.06 129 GLY A CA 1
ATOM 976 C C . GLY A 1 129 ? -22.908 1.565 14.290 1.00 90.06 129 GLY A C 1
ATOM 977 O O . GLY A 1 129 ? -23.322 0.409 14.193 1.00 90.06 129 GLY A O 1
ATOM 978 N N . ALA A 1 130 ? -22.560 2.275 13.209 1.00 90.81 130 ALA A N 1
ATOM 979 C CA . ALA A 1 130 ? -22.614 1.727 11.857 1.00 90.81 130 ALA A CA 1
ATOM 980 C C . ALA A 1 130 ? -21.639 0.552 11.714 1.00 90.81 130 ALA A C 1
ATOM 982 O O . ALA A 1 130 ? -20.506 0.611 12.189 1.00 90.81 130 ALA A O 1
ATOM 983 N N . ARG A 1 131 ? -22.076 -0.513 11.040 1.00 87.50 131 ARG A N 1
ATOM 984 C CA . ARG A 1 131 ? -21.235 -1.677 10.749 1.00 87.50 131 ARG A CA 1
ATOM 985 C C . ARG A 1 131 ? -20.650 -1.518 9.353 1.00 87.50 131 ARG A C 1
ATOM 987 O O . ARG A 1 131 ? -21.400 -1.428 8.385 1.00 87.50 131 ARG A O 1
ATOM 994 N N . SER A 1 132 ? -19.328 -1.500 9.259 1.00 83.12 132 SER A N 1
ATOM 995 C CA . SER A 1 132 ? -18.610 -1.467 7.987 1.00 83.12 132 SER A CA 1
ATOM 996 C C . SER A 1 132 ? -18.102 -2.867 7.660 1.00 83.12 132 SER A C 1
ATOM 998 O O . SER A 1 132 ? -17.506 -3.538 8.509 1.00 83.12 132 SER A O 1
ATOM 1000 N N . HIS A 1 133 ? -18.331 -3.309 6.425 1.00 78.94 133 HIS A N 1
ATOM 1001 C CA . HIS A 1 133 ? -17.610 -4.446 5.869 1.00 78.94 133 HIS A CA 1
ATOM 1002 C C . HIS A 1 133 ? -16.232 -3.952 5.446 1.00 78.94 133 HIS A C 1
ATOM 1004 O O . HIS A 1 133 ? -16.106 -3.265 4.437 1.00 78.94 133 HIS A O 1
ATOM 1010 N N . LEU A 1 134 ? -15.207 -4.273 6.233 1.00 71.31 134 LEU A N 1
ATOM 1011 C CA . LEU A 1 134 ? -13.844 -4.131 5.743 1.00 71.31 134 LEU A CA 1
ATOM 1012 C C . LEU A 1 134 ? -13.571 -5.312 4.819 1.00 71.31 134 LEU A C 1
ATOM 1014 O O . LEU A 1 134 ? -13.840 -6.460 5.182 1.00 71.31 134 LEU A O 1
ATOM 1018 N N . LEU A 1 135 ? -13.027 -5.044 3.632 1.00 65.31 135 LEU A N 1
ATOM 1019 C CA . LEU A 1 135 ? -12.586 -6.118 2.743 1.00 65.31 135 LEU A CA 1
ATOM 1020 C C . LEU A 1 135 ? -11.465 -6.939 3.394 1.00 65.31 135 LEU A C 1
ATOM 1022 O O . LEU A 1 135 ? -11.236 -8.080 3.003 1.00 65.31 135 LEU A O 1
ATOM 1026 N N . SER A 1 136 ? -10.741 -6.364 4.354 1.00 65.19 136 SER A N 1
ATOM 1027 C CA . SER A 1 136 ? -9.554 -6.901 5.027 1.00 65.19 136 SER A CA 1
ATOM 1028 C C . SER A 1 136 ? -9.789 -7.011 6.535 1.00 65.19 136 SER A C 1
ATOM 1030 O O . SER A 1 136 ? -10.405 -6.118 7.118 1.00 65.19 136 SER A O 1
ATOM 1032 N N . PRO A 1 137 ? -9.240 -8.045 7.199 1.00 62.91 137 PRO A N 1
ATOM 1033 C CA . PRO A 1 137 ? -9.147 -8.018 8.647 1.00 62.91 137 PRO A CA 1
ATOM 1034 C C . PRO A 1 137 ? -8.348 -6.770 9.075 1.00 62.91 137 PRO A C 1
ATOM 1036 O O . PRO A 1 137 ? -7.313 -6.476 8.458 1.00 62.91 137 PRO A O 1
ATOM 1039 N N . PRO A 1 138 ? -8.798 -6.026 10.100 1.00 61.47 138 PRO A N 1
ATOM 1040 C CA . PRO A 1 138 ? -8.065 -4.912 10.677 1.00 61.47 138 PRO A CA 1
ATOM 1041 C C . PRO A 1 138 ? -6.704 -5.392 11.178 1.00 61.47 138 PRO A C 1
ATOM 1043 O O . PRO A 1 138 ? -6.437 -6.592 11.298 1.00 61.47 138 PRO A O 1
ATOM 1046 N N . LEU A 1 139 ? -5.781 -4.454 11.374 1.00 59.97 139 LEU A N 1
ATOM 1047 C CA . LEU A 1 139 ? -4.457 -4.808 11.862 1.00 59.97 139 LEU A CA 1
ATOM 1048 C C . LEU A 1 139 ? -4.574 -5.510 13.224 1.00 59.97 139 LEU A C 1
ATOM 1050 O O . LEU A 1 139 ? -5.218 -4.943 14.108 1.00 59.97 139 LEU A O 1
ATOM 1054 N N . PRO A 1 140 ? -4.015 -6.730 13.382 1.00 53.31 140 PRO A N 1
ATOM 1055 C CA . PRO A 1 140 ? -3.910 -7.332 14.698 1.00 53.31 140 PRO A CA 1
ATOM 1056 C C . PRO A 1 140 ? -3.029 -6.396 15.522 1.00 53.31 140 PRO A C 1
ATOM 1058 O O . PRO A 1 140 ? -1.927 -6.052 15.100 1.00 53.31 140 PRO A O 1
ATOM 1061 N N . ASP A 1 141 ? -3.581 -5.926 16.633 1.00 51.06 141 ASP A N 1
ATOM 1062 C CA . ASP A 1 141 ? -2.914 -5.071 17.608 1.00 51.06 141 ASP A CA 1
ATOM 1063 C C . ASP A 1 141 ? -2.435 -3.712 17.082 1.00 51.06 141 ASP A C 1
ATOM 1065 O O . ASP A 1 141 ? -1.322 -3.267 17.356 1.00 51.06 141 ASP A O 1
ATOM 1069 N N . GLY A 1 142 ? -3.336 -2.978 16.421 1.00 47.59 142 GLY A N 1
ATOM 1070 C CA . GLY A 1 142 ? -3.284 -1.512 16.428 1.00 47.59 142 GLY A CA 1
ATOM 1071 C C . GLY A 1 142 ? -3.604 -0.982 17.830 1.00 47.59 142 GLY A C 1
ATOM 1072 O O . GLY A 1 142 ? -4.691 -0.464 18.082 1.00 47.59 142 GLY A O 1
ATOM 1073 N N . ASN A 1 143 ? -2.685 -1.178 18.774 1.00 43.66 143 ASN A N 1
ATOM 1074 C CA . ASN A 1 143 ? -2.864 -0.990 20.217 1.00 43.66 143 ASN A CA 1
ATOM 1075 C C . ASN A 1 143 ? -3.060 0.470 20.669 1.00 43.66 143 ASN A C 1
ATOM 1077 O O . ASN A 1 143 ? -2.982 0.755 21.863 1.00 43.66 143 ASN A O 1
ATOM 1081 N N . VAL A 1 144 ? -3.340 1.411 19.767 1.00 49.22 144 VAL A N 1
ATOM 1082 C CA . VAL A 1 144 ? -3.503 2.824 20.135 1.00 49.22 144 VAL A CA 1
ATOM 1083 C C . VAL A 1 144 ? -4.895 3.104 20.718 1.00 49.22 144 VAL A C 1
ATOM 1085 O O . VAL A 1 144 ? -5.009 3.878 21.664 1.00 49.22 144 VAL A O 1
ATOM 1088 N N . LEU A 1 145 ? -5.949 2.416 20.253 1.00 44.03 145 LEU A N 1
ATOM 1089 C CA . LEU A 1 145 ? -7.290 2.524 20.855 1.00 44.03 145 LEU A CA 1
ATOM 1090 C C . LEU A 1 145 ? -7.572 1.434 21.899 1.00 44.03 145 LEU A C 1
ATOM 1092 O O . LEU A 1 145 ? -8.268 1.702 22.876 1.00 44.03 145 LEU A O 1
ATOM 1096 N N . ALA A 1 146 ? -6.975 0.244 21.765 1.00 43.84 146 ALA A N 1
ATOM 1097 C CA . ALA A 1 146 ? -7.098 -0.814 22.772 1.00 43.84 146 ALA A CA 1
ATOM 1098 C C . ALA A 1 146 ? -6.378 -0.463 24.090 1.00 43.84 146 ALA A C 1
ATOM 1100 O O . ALA A 1 146 ? -6.884 -0.796 25.158 1.00 43.84 146 ALA A O 1
ATOM 1101 N N . ARG A 1 147 ? -5.276 0.310 24.062 1.00 45.03 147 ARG A N 1
ATOM 1102 C CA . ARG A 1 147 ? -4.646 0.829 25.298 1.00 45.03 147 ARG A CA 1
ATOM 1103 C C . ARG A 1 147 ? -5.479 1.875 26.042 1.00 45.03 147 ARG A C 1
ATOM 1105 O O . ARG A 1 147 ? -5.158 2.179 27.185 1.00 45.03 147 ARG A O 1
ATOM 1112 N N . ARG A 1 148 ? -6.543 2.404 25.429 1.00 47.16 148 ARG A N 1
ATOM 1113 C CA . 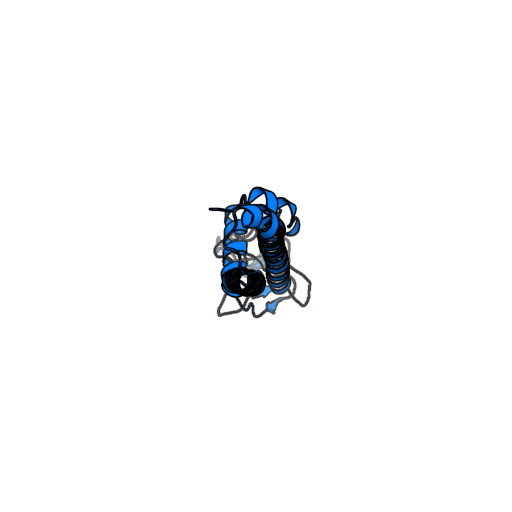ARG A 1 148 ? -7.540 3.256 26.098 1.00 47.16 148 ARG A CA 1
ATOM 1114 C C . ARG A 1 148 ? -8.851 2.535 26.405 1.00 47.16 148 ARG A C 1
ATOM 1116 O O . ARG A 1 148 ? -9.764 3.167 26.928 1.00 47.16 148 ARG A O 1
ATOM 1123 N N . MET A 1 149 ? -8.957 1.231 26.131 1.00 47.84 149 MET A N 1
ATOM 1124 C CA . MET A 1 149 ? -10.009 0.411 26.731 1.00 47.84 149 MET A CA 1
ATOM 1125 C C . MET A 1 149 ? -9.594 0.119 28.166 1.00 47.84 149 MET A C 1
ATOM 1127 O O . MET A 1 149 ? -9.027 -0.930 28.484 1.00 47.84 149 MET A O 1
ATOM 1131 N N . VAL A 1 150 ? -9.811 1.100 29.036 1.00 55.41 150 VAL A N 1
ATOM 1132 C CA . VAL A 1 150 ? -9.565 0.886 30.450 1.00 55.41 150 VAL A CA 1
ATOM 1133 C C . VAL A 1 150 ? -10.570 -0.143 30.927 1.00 55.41 150 VAL A C 1
ATOM 1135 O O . VAL A 1 150 ? -11.774 -0.013 30.712 1.00 55.41 150 VAL A O 1
ATOM 1138 N N . HIS A 1 151 ? -10.058 -1.204 31.533 1.00 60.34 151 HIS A N 1
ATOM 1139 C CA . HIS A 1 151 ? -10.883 -2.203 32.184 1.00 60.34 151 HIS A CA 1
ATOM 1140 C C . HIS A 1 151 ? -11.366 -1.589 33.496 1.00 60.34 151 HIS A C 1
ATOM 1142 O O . HIS A 1 151 ? -10.846 -1.896 34.566 1.00 60.34 151 HIS A O 1
ATOM 1148 N N . ALA A 1 152 ? -12.315 -0.658 33.413 1.00 68.44 152 ALA A N 1
ATOM 1149 C CA . ALA A 1 152 ? -12.965 -0.158 34.606 1.00 68.44 152 ALA A CA 1
ATOM 1150 C C . ALA A 1 152 ? -13.823 -1.288 35.182 1.00 68.44 152 ALA A C 1
ATOM 1152 O O . ALA A 1 152 ? -14.507 -2.017 34.456 1.00 68.44 152 ALA A O 1
ATOM 1153 N N . ALA A 1 153 ? -13.780 -1.439 36.497 1.00 81.00 153 ALA A N 1
ATOM 1154 C CA . ALA A 1 153 ? -14.686 -2.306 37.227 1.00 81.00 153 ALA A CA 1
ATOM 1155 C C . ALA A 1 153 ? -15.723 -1.441 37.937 1.00 81.00 153 ALA A C 1
ATOM 1157 O O . ALA A 1 153 ? -15.420 -0.333 38.376 1.00 81.00 153 ALA A O 1
ATOM 1158 N N . CYS A 1 154 ? -16.950 -1.940 38.067 1.00 82.69 154 CYS A N 1
ATOM 1159 C CA . CYS A 1 154 ? -17.963 -1.244 38.850 1.00 82.69 154 CYS A CA 1
ATOM 1160 C C . CYS 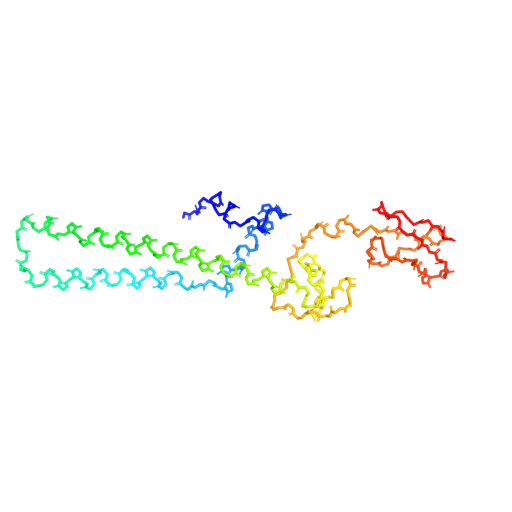A 1 154 ? -17.484 -1.110 40.310 1.00 82.69 154 CYS A C 1
ATOM 1162 O O . CYS A 1 154 ? -17.176 -2.137 40.917 1.00 82.69 154 CYS A O 1
ATOM 1164 N N . PRO A 1 155 ? -17.471 0.093 40.909 1.00 83.00 155 PRO A N 1
ATOM 1165 C CA . PRO A 1 155 ? -17.003 0.283 42.283 1.00 83.00 155 PRO A CA 1
ATOM 1166 C C . PRO A 1 155 ? -17.869 -0.455 43.313 1.00 83.00 155 PRO A C 1
ATOM 1168 O O . PR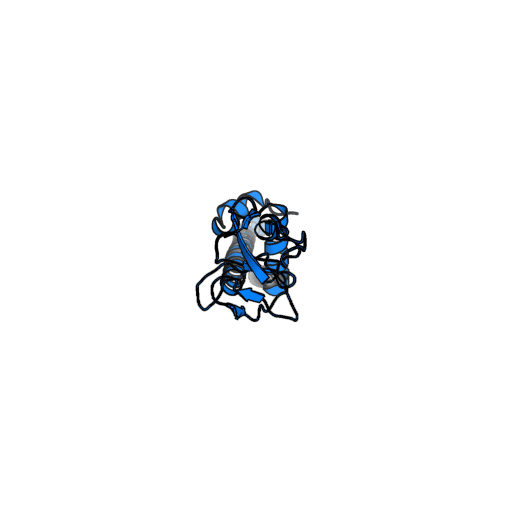O A 1 155 ? -17.388 -0.791 44.386 1.00 83.00 155 PRO A O 1
ATOM 1171 N N . ASN A 1 156 ? -19.133 -0.746 42.983 1.00 87.94 156 ASN A N 1
ATOM 1172 C CA . ASN A 1 156 ? -20.070 -1.377 43.912 1.00 87.94 156 ASN A CA 1
ATOM 1173 C C . ASN A 1 156 ? -20.005 -2.918 43.903 1.00 87.94 156 ASN A C 1
ATOM 1175 O O . ASN A 1 156 ? -20.284 -3.563 44.905 1.00 87.94 156 ASN A O 1
ATOM 1179 N N . CYS A 1 157 ? -19.674 -3.542 42.767 1.00 88.94 157 CYS A N 1
ATOM 1180 C CA . CYS A 1 157 ? -19.694 -5.009 42.651 1.00 88.94 157 CYS A CA 1
ATOM 1181 C C . CYS A 1 157 ? -18.447 -5.618 42.001 1.00 88.94 157 CYS A C 1
ATOM 1183 O O . CYS A 1 157 ? -18.442 -6.817 41.712 1.00 88.94 157 CYS A O 1
ATOM 1185 N N . HIS A 1 158 ? -17.435 -4.795 41.714 1.00 84.44 158 HIS A N 1
ATOM 1186 C CA . HIS A 1 158 ? -16.153 -5.144 41.092 1.00 84.44 158 HIS A CA 1
ATOM 1187 C C . HIS A 1 158 ? -16.250 -5.945 39.785 1.00 84.44 158 HIS A C 1
ATOM 1189 O O . HIS A 1 158 ? -15.280 -6.559 39.348 1.00 84.44 158 HIS A O 1
ATOM 1195 N N . GLN A 1 159 ? -17.412 -5.943 39.128 1.00 84.75 159 GLN A N 1
ATOM 1196 C CA . GLN A 1 159 ? -17.563 -6.609 37.843 1.00 84.75 159 GLN A CA 1
ATOM 1197 C C . GLN A 1 159 ? -16.913 -5.733 36.764 1.00 84.75 159 GLN A C 1
ATOM 1199 O O . GLN A 1 159 ? -17.219 -4.536 36.721 1.00 84.75 159 GLN A O 1
ATOM 1204 N N . PRO A 1 160 ? -16.043 -6.289 35.903 1.00 78.62 160 PRO A N 1
ATOM 1205 C CA . PRO A 1 160 ? -15.468 -5.536 34.801 1.00 78.62 160 PRO A CA 1
ATOM 1206 C C . PRO A 1 160 ? -16.583 -5.095 33.856 1.00 78.62 160 PRO A C 1
ATOM 1208 O O . PRO A 1 160 ? -17.450 -5.892 33.480 1.00 78.62 160 PRO A O 1
ATOM 1211 N N . PHE A 1 161 ? -16.564 -3.827 33.466 1.00 75.31 161 PHE A N 1
ATOM 1212 C CA . PHE A 1 161 ? -17.362 -3.391 32.334 1.00 75.31 161 PHE A CA 1
ATOM 1213 C C . PHE A 1 161 ? -16.753 -4.016 31.068 1.00 75.31 161 PHE A C 1
ATOM 1215 O O . PHE A 1 161 ? -15.534 -4.026 30.892 1.00 75.31 161 PHE A O 1
ATOM 1222 N N . GLY A 1 162 ? -17.592 -4.587 30.196 1.00 70.38 162 GLY A N 1
ATOM 1223 C CA . GLY A 1 162 ? -17.143 -5.033 28.870 1.00 70.38 162 GLY A CA 1
ATOM 1224 C C . GLY A 1 162 ? -16.555 -3.856 28.081 1.00 70.38 162 GLY A C 1
ATOM 1225 O O . GLY A 1 162 ? -16.836 -2.722 28.441 1.00 70.38 162 GLY A O 1
ATOM 1226 N N . PRO A 1 163 ? -15.768 -4.075 27.017 1.00 65.81 163 PRO A N 1
ATOM 1227 C CA . PRO A 1 163 ? -15.022 -3.009 26.342 1.00 65.81 163 PRO A CA 1
ATOM 1228 C C . PRO A 1 163 ? -15.914 -1.799 26.015 1.00 65.81 163 PRO A C 1
ATOM 1230 O O . PRO A 1 163 ? -16.862 -1.908 25.235 1.00 65.81 163 PRO A O 1
ATOM 1233 N N . PHE A 1 164 ? -15.618 -0.653 26.632 1.00 66.75 164 PHE A N 1
ATOM 1234 C CA . PHE A 1 164 ? -16.366 0.596 26.481 1.00 66.75 164 PHE A CA 1
ATOM 1235 C C . PHE A 1 164 ? -15.403 1.744 26.138 1.00 66.75 164 PHE A C 1
ATOM 1237 O O . PHE A 1 164 ? -14.207 1.683 26.423 1.00 66.75 164 PHE A O 1
ATOM 1244 N N . HIS A 1 165 ? -15.917 2.791 25.489 1.00 56.41 165 HIS A N 1
ATOM 1245 C CA . HIS A 1 165 ? -15.128 3.979 25.162 1.00 56.41 165 HIS A CA 1
ATOM 1246 C C . HIS A 1 165 ? -15.191 4.995 26.315 1.00 56.41 165 HIS A C 1
ATOM 1248 O O . HIS A 1 165 ? -16.300 5.379 26.695 1.00 56.41 165 HIS A O 1
ATOM 1254 N N . PRO A 1 166 ? -14.046 5.462 26.850 1.00 57.34 166 PRO A N 1
ATOM 1255 C CA . PRO A 1 166 ? -14.035 6.525 27.851 1.00 57.34 166 PRO A CA 1
ATOM 1256 C C . PRO A 1 166 ? -14.664 7.804 27.274 1.00 57.34 166 PRO A C 1
ATOM 1258 O O . PRO A 1 166 ? -14.455 8.135 26.104 1.00 57.34 166 PRO A O 1
ATOM 1261 N N . GLY A 1 167 ? -15.465 8.504 28.083 1.00 59.19 167 GLY A N 1
ATOM 1262 C CA . GLY A 1 167 ? -16.063 9.796 27.720 1.00 59.19 167 GLY A CA 1
ATOM 1263 C C . GLY A 1 167 ? -17.442 9.753 27.050 1.00 59.19 167 GLY A C 1
ATOM 1264 O O . GLY A 1 167 ? -17.914 10.789 26.580 1.00 59.19 167 GLY A O 1
ATOM 1265 N N . ARG A 1 168 ? -18.126 8.600 26.989 1.00 56.31 168 ARG A N 1
ATOM 1266 C CA . ARG A 1 168 ? -19.515 8.540 26.499 1.00 56.31 168 ARG A CA 1
ATOM 1267 C C . ARG A 1 168 ? -20.448 7.769 27.421 1.00 56.31 168 ARG A C 1
ATOM 1269 O O . ARG A 1 168 ? -20.540 6.551 27.351 1.00 56.31 168 ARG A O 1
ATOM 1276 N N . HIS A 1 169 ? -21.239 8.569 28.128 1.00 65.75 169 HIS A N 1
ATOM 1277 C CA . HIS A 1 169 ? -22.461 8.227 28.842 1.00 65.75 169 HIS A CA 1
ATOM 1278 C C . HIS A 1 169 ? -22.289 7.406 30.129 1.00 65.75 169 HIS A C 1
ATOM 1280 O O . HIS A 1 169 ? -21.392 6.569 30.224 1.00 65.75 169 HIS A O 1
ATOM 1286 N N . PRO A 1 170 ? -23.185 7.624 31.108 1.00 78.06 170 PRO A N 1
ATOM 1287 C CA . PRO A 1 170 ? -23.314 6.749 32.263 1.00 78.06 170 PRO A CA 1
ATOM 1288 C C . PRO A 1 170 ? -23.474 5.286 31.830 1.00 78.06 170 PRO A C 1
ATOM 1290 O O . PRO A 1 170 ? -24.388 4.945 31.071 1.00 78.06 170 PRO A O 1
ATOM 1293 N N . VAL A 1 171 ? -22.602 4.408 32.324 1.00 84.19 171 VAL A N 1
ATOM 1294 C CA . VAL A 1 171 ? -22.669 2.967 32.066 1.00 84.19 171 VAL A CA 1
ATOM 1295 C C . VAL A 1 171 ? -23.460 2.316 33.192 1.00 84.19 171 VAL A C 1
ATOM 1297 O O . VAL A 1 171 ? -23.112 2.441 34.365 1.00 84.19 171 VAL A O 1
ATOM 1300 N N . LYS A 1 172 ? -24.533 1.600 32.849 1.00 86.94 172 LYS A N 1
ATOM 1301 C CA . LYS A 1 172 ? -25.316 0.844 33.831 1.00 86.94 172 LYS A CA 1
ATOM 1302 C C . LYS A 1 172 ? -24.689 -0.533 34.039 1.00 86.94 172 LYS A C 1
ATOM 1304 O O . LYS A 1 172 ? -24.567 -1.310 33.093 1.00 86.94 172 LYS A O 1
ATOM 1309 N N . CYS A 1 173 ? -24.291 -0.847 35.268 1.00 86.56 173 CYS A N 1
ATOM 1310 C CA . CYS A 1 173 ? -23.746 -2.154 35.610 1.00 86.56 173 CYS A CA 1
ATOM 1311 C C . CYS A 1 173 ? -24.813 -3.243 35.428 1.00 86.56 173 CYS A C 1
ATOM 1313 O O . CYS A 1 173 ? -25.894 -3.165 36.011 1.00 86.56 173 CYS A O 1
ATOM 1315 N N . ALA A 1 174 ? -24.492 -4.291 34.666 1.00 86.25 174 ALA A N 1
ATOM 1316 C CA . ALA A 1 174 ? -25.415 -5.396 34.404 1.00 86.25 174 ALA A CA 1
ATOM 1317 C C . ALA A 1 174 ? -25.759 -6.218 35.660 1.00 86.25 174 ALA A C 1
ATOM 1319 O O . ALA A 1 174 ? -26.804 -6.862 35.694 1.00 86.25 174 ALA A O 1
ATOM 1320 N N . ARG A 1 175 ? -24.896 -6.205 36.686 1.00 90.06 175 ARG A N 1
ATOM 1321 C CA . ARG A 1 175 ? -25.081 -6.998 37.908 1.00 90.06 175 ARG A CA 1
ATOM 1322 C C . ARG A 1 175 ? -25.791 -6.245 39.023 1.00 90.06 175 ARG A C 1
ATOM 1324 O O . ARG A 1 175 ? -26.745 -6.774 39.575 1.00 90.06 175 ARG A O 1
ATOM 1331 N N . CYS A 1 176 ? -25.336 -5.042 39.372 1.00 89.75 176 CYS A N 1
ATOM 1332 C CA . CYS A 1 176 ? -25.921 -4.278 40.481 1.00 89.75 176 CYS A CA 1
ATOM 1333 C C . CYS A 1 176 ? -26.874 -3.163 40.028 1.00 89.75 176 CYS A C 1
ATOM 1335 O O . CYS A 1 176 ? -27.495 -2.519 40.866 1.00 89.75 176 CYS A O 1
ATOM 1337 N N . GLY A 1 177 ? -26.982 -2.900 38.721 1.00 89.75 177 GLY A N 1
ATOM 1338 C CA . GLY A 1 177 ? -27.841 -1.848 38.177 1.00 89.75 177 GLY A CA 1
ATOM 1339 C C . GLY A 1 177 ? -27.353 -0.419 38.437 1.00 89.75 177 GLY A C 1
ATOM 1340 O O . GLY A 1 177 ? -28.007 0.514 37.968 1.00 89.75 177 GLY A O 1
ATOM 1341 N N . ALA A 1 178 ? -26.230 -0.245 39.144 1.00 88.12 178 ALA A N 1
ATOM 1342 C CA . ALA A 1 178 ? -25.649 1.060 39.434 1.00 88.12 178 ALA A CA 1
ATOM 1343 C C . ALA A 1 178 ? -25.237 1.771 38.145 1.00 88.12 178 ALA A C 1
ATOM 1345 O O . ALA A 1 178 ? -24.754 1.142 37.199 1.00 88.12 178 ALA A O 1
ATOM 1346 N N . VAL A 1 179 ? -25.432 3.082 38.128 1.00 89.50 179 VAL A N 1
ATOM 1347 C CA . VAL A 1 179 ? -24.986 3.953 37.051 1.00 89.50 179 VAL A CA 1
ATOM 1348 C C . VAL A 1 179 ? -23.602 4.476 37.427 1.00 89.50 179 VAL A C 1
ATOM 1350 O O . VAL A 1 179 ? -23.414 4.973 38.535 1.00 89.50 179 VAL A O 1
ATOM 1353 N N . CYS A 1 180 ? -22.619 4.277 36.554 1.00 84.38 180 CYS A N 1
ATOM 1354 C CA . CYS A 1 180 ? -21.244 4.700 36.794 1.00 84.38 180 CYS A CA 1
ATOM 1355 C C . CYS A 1 180 ? -20.771 5.610 35.663 1.00 84.38 180 CYS A C 1
ATOM 1357 O O . CYS A 1 180 ? -20.948 5.290 34.484 1.00 84.38 180 CYS A O 1
ATOM 1359 N N . GLU A 1 181 ? -20.122 6.711 36.022 1.00 83.75 181 GLU A N 1
ATOM 1360 C CA . GLU A 1 181 ? -19.351 7.515 35.084 1.00 83.75 181 GLU A CA 1
ATOM 1361 C C . GLU A 1 181 ? -17.925 6.988 35.048 1.00 83.75 181 GLU A C 1
ATOM 1363 O O . GLU A 1 181 ? -17.297 6.778 36.085 1.00 83.75 181 GLU A O 1
ATOM 1368 N N . VAL A 1 182 ? -17.413 6.742 33.844 1.00 76.06 182 VAL A N 1
ATOM 1369 C CA . VAL A 1 182 ? -16.029 6.308 33.676 1.00 76.06 182 VAL A CA 1
ATOM 1370 C C . VAL A 1 182 ? -15.187 7.491 33.230 1.00 76.06 182 VAL A C 1
ATOM 1372 O O . VAL A 1 182 ? -15.435 8.067 32.167 1.00 76.06 182 VAL A O 1
ATOM 1375 N N . SER A 1 183 ? -14.202 7.851 34.053 1.00 72.25 183 SER A N 1
ATOM 1376 C CA . SER A 1 183 ? -13.284 8.956 33.787 1.00 72.25 183 SER A CA 1
ATOM 1377 C C . SER A 1 183 ? -12.400 8.672 32.567 1.00 72.25 183 SER A C 1
ATOM 1379 O O . SER A 1 183 ? -12.260 7.530 32.124 1.00 72.25 183 SER A O 1
ATOM 1381 N N . GLU A 1 184 ? -11.749 9.701 32.017 1.00 67.00 184 GLU A N 1
ATOM 1382 C CA . GLU A 1 184 ? -10.769 9.518 30.931 1.00 67.00 184 GLU A CA 1
ATOM 1383 C C . GLU A 1 184 ? -9.544 8.691 31.357 1.00 67.00 184 GLU A C 1
ATOM 1385 O O . GLU A 1 184 ? -8.876 8.093 30.513 1.00 67.00 184 GLU A O 1
ATOM 1390 N N . LEU A 1 185 ? -9.280 8.626 32.667 1.00 69.19 185 LEU A N 1
ATOM 1391 C CA . LEU A 1 185 ? -8.272 7.759 33.283 1.00 69.19 185 LEU A CA 1
ATOM 1392 C C . LEU A 1 185 ? -8.774 6.314 33.443 1.00 69.19 185 LEU A C 1
ATOM 1394 O O . LEU A 1 185 ? -7.993 5.415 33.741 1.00 69.19 185 LEU A O 1
ATOM 1398 N N . GLY A 1 186 ? -10.068 6.091 33.201 1.00 66.62 186 GLY A N 1
ATOM 1399 C CA . GLY A 1 186 ? -10.730 4.800 33.249 1.00 66.62 186 GLY A CA 1
ATOM 1400 C C . GLY A 1 186 ? -11.017 4.273 34.645 1.00 66.62 186 GLY A C 1
ATOM 1401 O O . GLY A 1 186 ? -11.184 3.072 34.848 1.00 66.62 186 GLY A O 1
ATOM 1402 N N . GLU A 1 187 ? -11.115 5.183 35.601 1.00 73.31 187 GLU A N 1
ATOM 1403 C CA . GLU A 1 187 ? -11.680 4.902 36.910 1.00 73.31 187 GLU A CA 1
ATOM 1404 C C . GLU A 1 187 ? -13.195 5.104 36.830 1.00 73.31 187 GLU A C 1
ATOM 1406 O O . GLU A 1 187 ? -13.671 6.108 36.295 1.00 73.31 187 GLU A O 1
ATOM 1411 N N . ALA A 1 188 ? -13.963 4.133 37.323 1.00 70.12 188 ALA A N 1
ATOM 1412 C CA . ALA A 1 188 ? -15.412 4.255 37.414 1.00 70.12 188 ALA A CA 1
ATOM 1413 C C . ALA A 1 188 ? -15.796 4.883 38.756 1.00 70.12 188 ALA A C 1
ATOM 1415 O O . ALA A 1 188 ? -15.496 4.329 39.814 1.00 70.12 188 ALA A O 1
ATOM 1416 N N . VAL A 1 189 ? -16.502 6.007 38.700 1.00 77.12 189 VAL A N 1
ATOM 1417 C CA . VAL A 1 189 ? -17.050 6.715 39.860 1.00 77.12 189 VAL A CA 1
ATOM 1418 C C . VAL A 1 189 ? -18.572 6.512 39.859 1.00 77.12 189 VAL A C 1
ATOM 1420 O O . VAL A 1 189 ? -19.187 6.534 38.787 1.00 77.12 189 VAL A O 1
ATOM 1423 N N . PRO A 1 190 ? -19.207 6.235 41.013 1.00 77.06 190 PRO A N 1
ATOM 1424 C CA . PRO A 1 190 ? -20.664 6.183 41.084 1.00 77.06 190 PRO A CA 1
ATOM 1425 C C . PRO A 1 190 ? -21.253 7.557 40.733 1.00 77.06 190 PRO A C 1
ATOM 1427 O O . PRO A 1 190 ? -20.780 8.571 41.246 1.00 77.06 190 PRO A O 1
ATOM 1430 N N . SER A 1 191 ? -22.244 7.563 39.837 1.00 79.12 191 SER A N 1
ATOM 1431 C CA . SER A 1 191 ? -23.019 8.759 39.476 1.00 79.12 191 SER A CA 1
ATOM 1432 C C . SER A 1 191 ? -23.997 9.162 40.573 1.00 79.12 191 SER A C 1
ATOM 1434 O O . SER A 1 191 ? -24.508 8.249 41.265 1.00 79.12 191 SER A O 1
#